Protein AF-A0A8T9VSB9-F1 (afdb_monomer)

Nearest PDB structures (foldseek):
  3jbi-assembly1_V  TM=3.314E-01  e=6.629E+00  Gallus gallus

Radius of gyration: 20.14 Å; Cα contacts (8 Å, |Δi|>4): 274; chains: 1; bounding box: 55×47×56 Å

Structure (mmCIF, N/CA/C/O backbone):
data_AF-A0A8T9VSB9-F1
#
_entry.id   AF-A0A8T9VSB9-F1
#
loop_
_atom_site.group_PDB
_atom_site.id
_atom_site.type_symbol
_atom_site.label_atom_id
_atom_site.label_alt_id
_atom_site.label_comp_id
_atom_site.label_asym_id
_atom_site.label_entity_id
_atom_site.label_seq_id
_atom_site.pdbx_PDB_ins_code
_atom_site.Cartn_x
_atom_site.Cartn_y
_atom_site.Cartn_z
_atom_site.occupancy
_atom_site.B_iso_or_equiv
_atom_site.auth_seq_id
_atom_site.auth_comp_id
_atom_site.auth_asym_id
_atom_site.auth_atom_id
_atom_site.pdbx_PDB_model_num
ATOM 1 N N . MET A 1 1 ? 27.662 -32.546 12.023 1.00 72.06 1 MET A N 1
ATOM 2 C CA . MET A 1 1 ? 26.238 -32.279 12.366 1.00 72.06 1 MET A CA 1
ATOM 3 C C . MET A 1 1 ? 25.934 -30.798 12.230 1.00 72.06 1 MET A C 1
ATOM 5 O O . MET A 1 1 ? 24.979 -30.470 11.546 1.00 72.06 1 MET A O 1
ATOM 9 N N . ILE A 1 2 ? 26.774 -29.931 12.805 1.00 82.69 2 ILE A N 1
ATOM 10 C CA . ILE A 1 2 ? 26.702 -28.474 12.628 1.00 82.69 2 ILE A CA 1
ATOM 11 C C . ILE A 1 2 ? 26.822 -28.085 11.147 1.00 82.69 2 ILE A C 1
ATOM 13 O O . ILE A 1 2 ? 25.979 -27.344 10.667 1.00 82.69 2 ILE A O 1
ATOM 17 N N . ASP A 1 3 ? 27.749 -28.683 10.394 1.00 85.31 3 ASP A N 1
ATOM 18 C CA . ASP A 1 3 ? 27.938 -28.352 8.967 1.00 85.31 3 ASP A CA 1
ATOM 19 C C . ASP A 1 3 ? 26.695 -28.647 8.121 1.00 85.31 3 ASP A C 1
ATOM 21 O O . ASP A 1 3 ? 26.280 -27.825 7.320 1.00 85.31 3 ASP A O 1
ATOM 25 N N . ARG A 1 4 ? 26.007 -29.767 8.387 1.00 82.38 4 ARG A N 1
ATOM 26 C CA . ARG A 1 4 ? 24.733 -30.093 7.720 1.00 82.38 4 ARG A CA 1
ATOM 27 C C . ARG A 1 4 ? 23.604 -29.126 8.084 1.00 82.38 4 ARG A C 1
ATOM 29 O O . ARG A 1 4 ? 22.706 -28.913 7.277 1.00 82.38 4 ARG A O 1
ATOM 36 N N . ILE A 1 5 ? 23.615 -28.580 9.302 1.00 83.62 5 ILE A N 1
ATOM 37 C CA . ILE A 1 5 ? 22.648 -27.559 9.726 1.00 83.62 5 ILE A CA 1
ATOM 38 C C . ILE A 1 5 ? 22.968 -26.232 9.034 1.00 83.62 5 ILE A C 1
ATOM 40 O O . ILE A 1 5 ? 22.054 -25.576 8.548 1.00 83.62 5 ILE A O 1
ATOM 44 N N . LEU A 1 6 ? 24.246 -25.861 8.942 1.00 85.12 6 LEU A N 1
ATOM 45 C CA . LEU A 1 6 ? 24.686 -24.656 8.242 1.00 85.12 6 LEU A CA 1
ATOM 46 C C . LEU A 1 6 ? 24.381 -24.737 6.744 1.00 85.12 6 LEU A C 1
ATOM 48 O O . LEU A 1 6 ? 23.787 -23.808 6.220 1.00 85.12 6 LEU A O 1
ATOM 52 N N . GLU A 1 7 ? 24.660 -25.863 6.085 1.00 86.81 7 GLU A N 1
ATOM 53 C CA . GLU A 1 7 ? 24.282 -26.107 4.684 1.00 86.81 7 GLU A CA 1
ATOM 54 C C . GLU A 1 7 ? 22.764 -26.028 4.471 1.00 86.81 7 GLU A C 1
ATOM 56 O O . GLU A 1 7 ? 22.294 -25.510 3.461 1.00 86.81 7 GLU A O 1
ATOM 61 N N . PHE A 1 8 ? 21.972 -26.531 5.422 1.00 87.81 8 PHE A N 1
ATOM 62 C CA . PHE A 1 8 ? 20.516 -26.432 5.362 1.00 87.81 8 PHE A CA 1
ATOM 63 C C . PHE A 1 8 ? 20.043 -24.979 5.486 1.00 87.81 8 PHE A C 1
ATOM 65 O O . PHE A 1 8 ? 19.195 -24.539 4.708 1.00 87.81 8 PHE A O 1
ATOM 72 N N . ILE A 1 9 ? 20.580 -24.234 6.456 1.00 84.06 9 ILE A N 1
ATOM 73 C CA . ILE A 1 9 ? 20.250 -22.819 6.660 1.00 84.06 9 ILE A CA 1
ATOM 74 C C . ILE A 1 9 ? 20.660 -22.008 5.431 1.00 84.06 9 ILE A C 1
ATOM 76 O O . ILE A 1 9 ? 19.872 -21.198 4.943 1.00 84.06 9 ILE A O 1
ATOM 80 N N . ASP A 1 10 ? 21.851 -22.270 4.905 1.00 85.12 10 ASP A N 1
ATOM 81 C CA . ASP A 1 10 ? 22.381 -21.585 3.739 1.00 85.12 10 ASP A CA 1
ATOM 82 C C . ASP A 1 10 ? 21.492 -21.822 2.516 1.00 85.12 10 ASP A C 1
ATOM 84 O O . ASP A 1 10 ? 20.936 -20.883 1.951 1.00 85.12 10 ASP A O 1
ATOM 88 N N . LYS A 1 11 ? 21.209 -23.090 2.203 1.00 84.69 11 LYS A N 1
ATOM 89 C CA . LYS A 1 11 ? 20.382 -23.481 1.057 1.00 84.69 11 LYS A CA 1
ATOM 90 C C . LYS A 1 11 ? 18.956 -22.932 1.112 1.00 84.69 11 LYS A C 1
ATOM 92 O O . LYS A 1 11 ? 18.417 -22.529 0.083 1.00 84.69 11 LYS A O 1
ATOM 97 N N . TYR A 1 12 ? 18.301 -23.001 2.272 1.00 84.88 12 TYR A N 1
ATOM 98 C CA . TYR A 1 12 ? 16.869 -22.702 2.360 1.00 84.88 12 TYR A CA 1
ATOM 99 C C . TYR A 1 12 ? 16.558 -21.266 2.788 1.00 84.88 12 TYR A C 1
ATOM 101 O O . TYR A 1 12 ? 15.463 -20.799 2.466 1.00 84.88 12 TYR A O 1
ATOM 109 N N . TYR A 1 13 ? 17.476 -20.565 3.460 1.00 83.62 13 TYR A N 1
ATOM 110 C CA . TYR A 1 13 ? 17.227 -19.228 4.009 1.00 83.62 13 TYR A CA 1
ATOM 111 C C . TYR A 1 13 ? 18.228 -18.178 3.537 1.00 83.62 13 TYR A C 1
ATOM 113 O O . TYR A 1 13 ? 17.781 -17.140 3.067 1.00 83.62 13 TYR A O 1
ATOM 121 N N . ILE A 1 14 ? 19.539 -18.421 3.627 1.00 82.19 14 ILE A N 1
ATOM 122 C CA . ILE A 1 14 ? 20.538 -17.393 3.280 1.00 82.19 14 ILE A CA 1
ATOM 123 C C . ILE A 1 14 ? 20.577 -17.191 1.769 1.00 82.19 14 ILE A C 1
ATOM 125 O O . ILE A 1 14 ? 20.290 -16.092 1.310 1.00 82.19 14 ILE A O 1
ATOM 129 N N . TYR A 1 15 ? 20.835 -18.245 0.995 1.00 85.00 15 TYR A N 1
ATOM 130 C CA . TYR A 1 15 ? 20.941 -18.171 -0.461 1.00 85.00 15 TYR A CA 1
ATOM 131 C C . TYR A 1 15 ? 19.711 -17.515 -1.116 1.00 85.00 15 TYR A C 1
ATOM 133 O O . TYR A 1 15 ? 19.893 -16.574 -1.884 1.00 85.00 15 TYR A O 1
ATOM 141 N N . PRO A 1 16 ? 18.455 -17.883 -0.778 1.00 81.88 16 PRO A N 1
ATOM 142 C CA . PRO A 1 16 ? 17.294 -17.219 -1.371 1.00 81.88 16 PRO A CA 1
ATOM 143 C C . PRO A 1 16 ? 17.154 -15.730 -1.029 1.00 81.88 16 PRO A C 1
ATOM 145 O O . PRO A 1 16 ? 16.559 -15.000 -1.816 1.00 81.88 16 PRO A O 1
ATOM 148 N N . ILE A 1 17 ? 17.664 -15.286 0.127 1.00 81.25 17 ILE A N 1
ATOM 149 C CA . ILE A 1 17 ? 17.646 -13.871 0.531 1.00 81.25 17 ILE A CA 1
ATOM 150 C C . ILE A 1 17 ? 18.779 -13.109 -0.156 1.00 81.25 17 ILE A C 1
ATOM 152 O O . ILE A 1 17 ? 18.539 -12.035 -0.691 1.00 81.25 17 ILE A O 1
ATOM 156 N N . VAL A 1 18 ? 19.992 -13.667 -0.148 1.00 81.06 18 VAL A N 1
ATOM 157 C CA . VAL A 1 18 ? 21.188 -13.048 -0.737 1.00 81.06 18 VAL A CA 1
ATOM 158 C C . VAL A 1 18 ? 21.033 -12.876 -2.247 1.00 81.06 18 VAL A C 1
ATOM 160 O O . VAL A 1 18 ? 21.403 -11.838 -2.779 1.00 81.06 18 VAL A O 1
ATOM 163 N N . GLU A 1 19 ? 20.440 -13.861 -2.922 1.00 80.75 19 GLU A N 1
ATOM 164 C CA . GLU A 1 19 ? 20.270 -13.861 -4.380 1.00 80.75 19 GLU A CA 1
ATOM 165 C C . GLU A 1 19 ? 18.898 -13.331 -4.844 1.00 80.75 19 GLU A C 1
ATOM 167 O O . GLU A 1 19 ? 18.590 -13.400 -6.032 1.00 80.75 19 GLU A O 1
ATOM 172 N N . ASP A 1 20 ? 18.030 -12.878 -3.926 1.00 74.00 20 ASP A N 1
ATOM 173 C CA . ASP A 1 20 ? 16.620 -12.513 -4.199 1.00 74.00 20 ASP A CA 1
ATOM 174 C C . ASP A 1 20 ? 15.883 -13.574 -5.061 1.00 74.00 20 ASP A C 1
ATOM 176 O O . ASP A 1 20 ? 15.037 -13.273 -5.907 1.00 74.00 20 ASP A O 1
ATOM 180 N N . ALA A 1 21 ? 16.214 -14.857 -4.847 1.00 74.38 21 ALA A N 1
ATOM 181 C CA . ALA A 1 21 ? 15.778 -15.985 -5.680 1.00 74.38 21 ALA A CA 1
ATOM 182 C C . ALA A 1 21 ? 14.327 -16.436 -5.404 1.00 74.38 21 ALA A C 1
ATOM 184 O O . ALA A 1 21 ? 13.820 -17.365 -6.038 1.00 74.38 21 ALA A O 1
ATOM 185 N N . GLY A 1 22 ? 13.642 -15.789 -4.456 1.00 75.75 22 GLY A N 1
ATOM 186 C CA . GLY A 1 22 ? 12.248 -16.054 -4.107 1.00 75.75 22 GLY A CA 1
ATOM 187 C C . GLY A 1 22 ? 12.042 -17.181 -3.086 1.00 75.75 22 GLY A C 1
ATOM 188 O O . GLY A 1 22 ? 12.899 -17.498 -2.259 1.00 75.75 22 GLY A O 1
ATOM 189 N N . TYR A 1 23 ? 10.84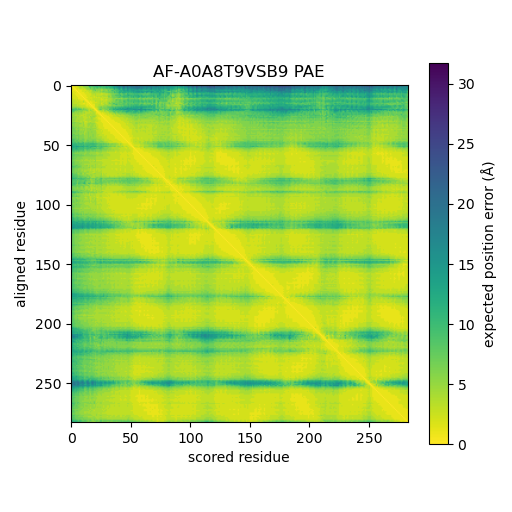1 -17.763 -3.091 1.00 78.25 23 TYR A N 1
ATOM 190 C CA . TYR A 1 23 ? 10.400 -18.711 -2.066 1.00 78.25 23 TYR A CA 1
ATOM 191 C C . TYR A 1 23 ? 10.587 -20.175 -2.490 1.00 78.25 23 TYR A C 1
ATOM 193 O O . TYR A 1 23 ? 10.326 -20.554 -3.628 1.00 78.25 23 TYR A O 1
ATOM 201 N N . ASN A 1 24 ? 10.982 -21.021 -1.538 1.00 88.06 24 ASN A N 1
ATOM 202 C CA . ASN A 1 24 ? 11.012 -22.480 -1.648 1.00 88.06 24 ASN A CA 1
ATOM 203 C C . ASN A 1 24 ? 10.047 -23.104 -0.617 1.00 88.06 24 ASN A C 1
ATOM 205 O O . ASN A 1 24 ? 9.658 -22.429 0.336 1.00 88.06 24 ASN A O 1
ATOM 209 N N . PRO A 1 25 ? 9.652 -24.384 -0.740 1.00 85.19 25 PRO A N 1
ATOM 210 C CA . PRO A 1 25 ? 8.648 -24.962 0.157 1.00 85.19 25 PRO A CA 1
ATOM 211 C C . PRO A 1 25 ? 9.006 -24.872 1.648 1.00 85.19 25 PRO A C 1
ATOM 213 O O . PRO A 1 25 ? 8.132 -24.621 2.475 1.00 85.19 25 PRO A O 1
ATOM 216 N N . VAL A 1 26 ? 10.290 -25.025 1.993 1.00 85.12 26 VAL A N 1
ATOM 217 C CA . VAL A 1 26 ? 10.767 -24.977 3.383 1.00 85.12 26 VAL A CA 1
ATOM 218 C C . VAL A 1 26 ? 10.647 -23.563 3.937 1.00 85.12 26 VAL A C 1
ATOM 220 O O . VAL A 1 26 ? 10.002 -23.360 4.965 1.00 85.12 26 VAL A O 1
ATOM 223 N N . ASN A 1 27 ? 11.221 -22.573 3.250 1.00 85.56 27 ASN A N 1
ATOM 224 C CA . ASN A 1 27 ? 11.161 -21.196 3.722 1.00 85.56 27 ASN A CA 1
ATOM 225 C C . ASN A 1 27 ? 9.725 -20.654 3.701 1.00 85.56 27 ASN A C 1
ATOM 227 O O . ASN A 1 27 ? 9.351 -19.935 4.617 1.00 85.56 27 ASN A O 1
ATOM 231 N N . THR A 1 28 ? 8.887 -21.076 2.751 1.00 84.62 28 THR A N 1
ATOM 232 C CA . THR A 1 28 ? 7.478 -20.670 2.661 1.00 84.62 28 THR A CA 1
ATOM 233 C C . THR A 1 28 ? 6.719 -21.067 3.920 1.00 84.62 28 THR A C 1
ATOM 235 O O . THR A 1 28 ? 6.045 -20.232 4.519 1.00 84.62 28 THR A O 1
ATOM 238 N N . ILE A 1 29 ? 6.860 -22.323 4.358 1.00 87.44 29 ILE A N 1
ATOM 239 C CA . ILE A 1 29 ? 6.202 -22.819 5.573 1.00 87.44 29 ILE A CA 1
ATOM 240 C C . ILE A 1 29 ? 6.727 -22.072 6.801 1.00 87.44 29 ILE A C 1
ATOM 242 O O . ILE A 1 29 ? 5.937 -21.618 7.627 1.00 87.44 29 ILE A O 1
ATOM 246 N N . THR A 1 30 ? 8.044 -21.893 6.910 1.00 87.75 30 THR A N 1
ATOM 247 C CA . THR A 1 30 ? 8.646 -21.180 8.044 1.00 87.75 30 THR A CA 1
ATOM 248 C C . THR A 1 30 ? 8.168 -19.733 8.123 1.00 87.75 30 THR A C 1
ATOM 250 O O . THR A 1 30 ? 7.736 -19.288 9.185 1.00 87.75 30 THR A O 1
ATOM 253 N N . TRP A 1 31 ? 8.179 -19.005 7.007 1.00 87.25 31 TRP A N 1
ATOM 254 C CA . TRP A 1 31 ? 7.703 -17.625 6.951 1.00 87.25 31 TRP A CA 1
ATOM 255 C C . TRP A 1 31 ? 6.205 -17.521 7.224 1.00 87.25 31 TRP A C 1
ATOM 257 O O . TRP A 1 31 ? 5.795 -16.598 7.922 1.00 87.25 31 TRP A O 1
ATOM 267 N N . ALA A 1 32 ? 5.397 -18.478 6.759 1.00 85.75 32 ALA A N 1
ATOM 268 C CA . ALA A 1 32 ? 3.973 -18.533 7.076 1.00 85.75 32 ALA A CA 1
ATOM 269 C C . ALA A 1 32 ? 3.731 -18.714 8.585 1.00 85.75 32 ALA A C 1
ATOM 271 O O . ALA A 1 32 ? 2.929 -17.987 9.168 1.00 85.75 32 ALA A O 1
ATOM 272 N N . ILE A 1 33 ? 4.460 -19.623 9.243 1.00 90.69 33 ILE A N 1
ATOM 273 C CA . ILE A 1 33 ? 4.364 -19.836 10.697 1.00 90.69 33 ILE A CA 1
ATOM 274 C C . ILE A 1 33 ? 4.796 -18.578 11.460 1.00 90.69 33 ILE A C 1
ATOM 276 O O . ILE A 1 33 ? 4.092 -18.139 12.372 1.00 90.69 33 ILE A O 1
ATOM 280 N N . LEU A 1 34 ? 5.928 -17.976 11.081 1.00 90.81 34 LEU A N 1
ATOM 281 C CA . LEU A 1 34 ? 6.424 -16.744 11.699 1.00 90.81 34 LEU A CA 1
ATOM 282 C C . LEU A 1 34 ? 5.440 -15.586 11.527 1.00 90.81 34 LEU A C 1
ATOM 284 O O . LEU A 1 34 ? 5.212 -14.842 12.477 1.00 90.81 34 LEU A O 1
ATOM 288 N N . LEU A 1 35 ? 4.823 -15.461 10.351 1.00 87.62 35 LEU A N 1
ATOM 289 C CA . LEU A 1 35 ? 3.809 -14.449 10.081 1.00 87.62 35 LEU A CA 1
ATOM 290 C C . LEU A 1 35 ? 2.587 -14.638 10.983 1.00 87.62 35 LEU A C 1
ATOM 292 O O . LEU A 1 35 ? 2.161 -13.682 11.623 1.00 87.62 35 LEU A O 1
ATOM 296 N N . VAL A 1 36 ? 2.051 -15.857 11.092 1.00 87.56 36 VAL A N 1
ATOM 297 C CA . VAL A 1 36 ? 0.900 -16.148 11.966 1.00 87.56 36 VAL A CA 1
ATOM 298 C C . VAL A 1 36 ? 1.225 -15.834 13.428 1.00 87.56 36 VAL A C 1
ATOM 300 O O . VAL A 1 36 ? 0.438 -15.169 14.105 1.00 87.56 36 VAL A O 1
ATOM 303 N N . LEU A 1 37 ? 2.397 -16.253 13.915 1.00 92.44 37 LEU A N 1
ATOM 304 C CA . LEU A 1 37 ? 2.843 -15.950 15.275 1.00 92.44 37 LEU A CA 1
ATOM 305 C C . LEU A 1 37 ? 2.977 -14.437 15.497 1.00 92.44 37 LEU A C 1
ATOM 307 O O . LEU A 1 37 ? 2.512 -13.914 16.511 1.00 92.44 37 LEU A O 1
ATOM 311 N N . PHE A 1 38 ? 3.585 -13.731 14.546 1.00 91.62 38 PHE A N 1
ATOM 312 C CA . PHE A 1 38 ? 3.767 -12.286 14.606 1.00 91.62 38 PHE A CA 1
ATOM 313 C C . PHE A 1 38 ? 2.430 -11.540 14.613 1.00 91.62 38 PHE A C 1
ATOM 315 O O . PHE A 1 38 ? 2.245 -10.638 15.429 1.00 91.62 38 PHE A O 1
ATOM 322 N N . LEU A 1 39 ? 1.475 -11.940 13.771 1.00 88.00 39 LEU A N 1
ATOM 323 C CA . LEU A 1 39 ? 0.126 -11.374 13.759 1.00 88.00 39 LEU A CA 1
ATOM 324 C C . LEU A 1 39 ? -0.573 -11.598 15.101 1.00 88.00 39 LEU A C 1
ATOM 326 O O . LEU A 1 39 ? -1.107 -10.653 15.671 1.00 88.00 39 LEU A O 1
ATOM 330 N N . PHE A 1 40 ? -0.505 -12.806 15.662 1.00 90.06 40 PHE A N 1
ATOM 331 C CA . PHE A 1 40 ? -1.097 -13.102 16.967 1.00 90.06 40 PHE A CA 1
ATOM 332 C C . PHE A 1 40 ? -0.494 -12.258 18.101 1.00 90.06 40 PHE A C 1
ATOM 334 O O . PHE A 1 40 ? -1.223 -11.727 18.940 1.00 90.06 40 PHE A O 1
ATOM 341 N N . ILE A 1 41 ? 0.833 -12.097 18.121 1.00 92.25 41 ILE A N 1
ATOM 342 C CA . ILE A 1 41 ? 1.521 -11.226 19.086 1.00 92.25 41 ILE A CA 1
ATOM 343 C C . ILE A 1 41 ? 1.086 -9.770 18.892 1.00 92.25 41 ILE A C 1
ATOM 345 O O . ILE A 1 41 ? 0.763 -9.096 19.869 1.00 92.25 41 ILE A O 1
ATOM 349 N N . SER A 1 42 ? 1.032 -9.306 17.643 1.00 90.38 42 SER A N 1
ATOM 350 C CA . SER A 1 42 ? 0.603 -7.950 17.295 1.00 90.38 42 SER A CA 1
ATOM 351 C C . SER A 1 42 ? -0.814 -7.680 17.797 1.00 90.38 42 SER A C 1
ATOM 353 O O . SER A 1 42 ? -1.023 -6.707 18.512 1.00 90.38 42 SER A O 1
ATOM 355 N N . LEU A 1 43 ? -1.763 -8.583 17.537 1.00 88.81 43 LEU A N 1
ATOM 356 C CA . LEU A 1 43 ? -3.145 -8.467 18.010 1.00 88.81 43 LEU A CA 1
ATOM 357 C C . LEU A 1 43 ? -3.230 -8.378 19.535 1.00 88.81 43 LEU A C 1
ATOM 359 O O . LEU A 1 43 ? -3.910 -7.499 20.057 1.00 88.81 43 LEU A O 1
ATOM 363 N N . LYS A 1 44 ? -2.479 -9.212 20.263 1.00 90.38 44 LYS A N 1
ATOM 364 C CA . LYS A 1 44 ? -2.421 -9.131 21.731 1.00 90.38 44 LYS A CA 1
ATOM 365 C C . LYS A 1 44 ? -1.873 -7.798 22.232 1.00 90.38 44 LYS A C 1
ATOM 367 O O . LYS A 1 44 ? -2.332 -7.302 23.261 1.00 90.38 44 LYS A O 1
ATOM 372 N N . ILE A 1 45 ? -0.886 -7.224 21.542 1.00 91.62 45 ILE A N 1
ATOM 373 C CA . ILE A 1 45 ? -0.355 -5.897 21.874 1.00 91.62 45 ILE A CA 1
ATOM 374 C C . ILE A 1 45 ? -1.434 -4.837 21.645 1.00 91.62 45 ILE A C 1
ATOM 376 O O . ILE A 1 45 ? -1.681 -4.047 22.551 1.00 91.62 45 ILE A O 1
ATOM 380 N N . LEU A 1 46 ? -2.103 -4.848 20.488 1.00 90.44 46 LEU A N 1
ATOM 381 C CA . LEU A 1 46 ? -3.164 -3.889 20.157 1.00 90.44 46 LEU A CA 1
ATOM 382 C C . LEU A 1 46 ? -4.317 -3.949 21.172 1.00 90.44 46 LEU A C 1
ATOM 384 O O . LEU A 1 46 ? -4.702 -2.914 21.712 1.00 90.44 46 LEU A O 1
ATOM 388 N N . GLN A 1 47 ? -4.771 -5.155 21.526 1.00 88.56 47 GLN A N 1
ATOM 389 C CA . GLN A 1 47 ? -5.796 -5.377 22.554 1.00 88.56 47 GLN A CA 1
ATOM 390 C C . GLN A 1 47 ? -5.358 -4.857 23.930 1.00 88.56 47 GLN A C 1
ATOM 392 O O . GLN A 1 47 ? -6.117 -4.185 24.619 1.00 88.56 47 GLN A O 1
ATOM 397 N N . LYS A 1 48 ? -4.105 -5.103 24.337 1.00 89.81 48 LYS A N 1
ATOM 398 C CA . LYS A 1 48 ? -3.568 -4.597 25.614 1.00 89.81 48 LYS A CA 1
ATOM 399 C C . LYS A 1 48 ? -3.445 -3.067 25.648 1.00 89.81 48 LYS A C 1
ATOM 401 O O . LYS A 1 48 ? -3.412 -2.470 26.728 1.00 89.81 48 LYS A O 1
ATOM 406 N N . LEU A 1 49 ? -3.312 -2.438 24.485 1.00 87.75 49 LEU A N 1
ATOM 407 C CA . LEU A 1 49 ? -3.260 -0.987 24.339 1.00 87.75 49 LEU A CA 1
ATOM 408 C C . LEU A 1 49 ? -4.645 -0.347 24.203 1.00 87.75 49 LEU A C 1
ATOM 410 O O . LEU A 1 49 ? -4.703 0.880 24.211 1.00 87.75 49 LEU A O 1
ATOM 414 N N . ASP A 1 50 ? -5.717 -1.146 24.155 1.00 85.81 50 ASP A N 1
ATOM 415 C CA . ASP A 1 50 ? -7.100 -0.671 24.031 1.00 85.81 50 ASP A CA 1
ATOM 416 C C . ASP A 1 50 ? -7.293 0.192 22.761 1.00 85.81 50 ASP A C 1
ATOM 418 O O . ASP A 1 50 ? -7.909 1.261 22.773 1.00 85.81 50 ASP A O 1
ATOM 422 N N . ILE A 1 51 ? -6.654 -0.249 21.666 1.00 87.50 51 ILE A N 1
ATOM 423 C CA . ILE A 1 51 ? -6.705 0.393 20.347 1.00 87.50 51 ILE A CA 1
ATOM 424 C C . ILE A 1 51 ? -7.958 -0.082 19.622 1.00 87.50 51 ILE A C 1
ATOM 426 O O . ILE A 1 51 ? -8.088 -1.270 19.334 1.00 87.50 51 ILE A O 1
ATOM 430 N N . ASN A 1 52 ? -8.826 0.859 19.256 1.00 86.69 52 ASN A N 1
ATOM 431 C CA . ASN A 1 52 ? -10.027 0.563 18.483 1.00 86.69 52 ASN A CA 1
ATOM 432 C C . ASN A 1 52 ? -9.641 0.224 17.038 1.00 86.69 52 ASN A C 1
ATOM 434 O O . ASN A 1 52 ? -9.140 1.081 16.305 1.00 86.69 52 ASN A O 1
ATOM 438 N N . LEU A 1 53 ? -9.884 -1.018 16.620 1.00 90.12 53 LEU A N 1
ATOM 439 C CA . LEU A 1 53 ? -9.615 -1.484 15.258 1.00 90.12 53 LEU A CA 1
ATOM 440 C C . LEU A 1 53 ? -10.788 -1.113 14.349 1.00 90.12 53 LEU A C 1
ATOM 442 O O . LEU A 1 53 ? -11.568 -1.956 13.926 1.00 90.12 53 LEU A O 1
ATOM 446 N N . ASP A 1 54 ? -10.936 0.178 14.077 1.00 91.12 54 ASP A N 1
ATOM 447 C CA . ASP A 1 54 ? -12.009 0.714 13.248 1.00 91.12 54 ASP A CA 1
ATOM 448 C C . ASP A 1 54 ? -11.521 1.095 11.838 1.00 91.12 54 ASP A C 1
ATOM 450 O O . ASP A 1 54 ? -10.380 0.868 11.428 1.00 91.12 54 ASP A O 1
ATOM 454 N N . ARG A 1 55 ? -12.401 1.712 11.048 1.00 92.06 55 ARG A N 1
ATOM 455 C CA . ARG A 1 55 ? -12.026 2.237 9.726 1.00 92.06 55 ARG A CA 1
ATOM 456 C C . ARG A 1 55 ? -10.957 3.333 9.831 1.00 92.06 55 ARG A C 1
ATOM 458 O O . ARG A 1 55 ? -10.105 3.437 8.951 1.00 92.06 55 ARG A O 1
ATOM 465 N N . GLY A 1 56 ? -10.992 4.138 10.897 1.00 93.94 56 GLY A N 1
ATOM 466 C CA . GLY A 1 56 ? -9.993 5.167 11.181 1.00 93.94 56 GLY A CA 1
ATOM 467 C C . GLY A 1 56 ? -8.598 4.578 11.380 1.00 93.94 56 GLY A C 1
ATOM 468 O O . GLY A 1 56 ? -7.628 5.123 10.850 1.00 93.94 56 GLY A O 1
ATOM 469 N N . PHE A 1 57 ? -8.507 3.432 12.054 1.00 95.00 57 PHE A N 1
ATOM 470 C CA . PHE A 1 57 ? -7.277 2.670 12.216 1.00 95.00 57 PHE A CA 1
ATOM 471 C C . PHE A 1 57 ? -6.722 2.250 10.853 1.00 95.00 57 PHE A C 1
ATOM 473 O O . PHE A 1 57 ? -5.558 2.527 10.569 1.00 95.00 57 PHE A O 1
ATOM 480 N N . VAL A 1 58 ? -7.551 1.701 9.956 1.00 96.50 58 VAL A N 1
ATOM 481 C CA . VAL A 1 58 ? -7.110 1.335 8.594 1.00 96.50 58 VAL A CA 1
ATOM 482 C C . VAL A 1 58 ? -6.533 2.539 7.846 1.00 96.50 58 VAL A C 1
ATOM 484 O O . VAL A 1 58 ? -5.427 2.456 7.310 1.00 96.50 58 VAL A O 1
ATOM 487 N N . TYR A 1 59 ? -7.234 3.679 7.847 1.00 96.75 59 TYR A N 1
ATOM 488 C CA . TYR A 1 59 ? -6.738 4.896 7.196 1.00 96.75 59 TYR A CA 1
ATOM 489 C C . TYR A 1 59 ? -5.432 5.399 7.813 1.00 96.75 59 TYR A C 1
ATOM 491 O O . TYR A 1 59 ? -4.547 5.850 7.085 1.00 96.75 59 TYR A O 1
ATOM 499 N N . SER A 1 60 ? -5.280 5.283 9.136 1.00 97.06 60 SER A N 1
ATOM 500 C CA . SER A 1 60 ? -4.077 5.736 9.838 1.00 97.06 60 SER A CA 1
ATOM 501 C C . SER A 1 60 ? -2.808 4.999 9.411 1.00 97.06 60 SER A C 1
ATOM 503 O O . SER A 1 60 ? -1.717 5.564 9.482 1.00 97.06 60 SER A O 1
ATOM 505 N N . LEU A 1 61 ? -2.951 3.765 8.917 1.00 97.50 61 LEU A N 1
ATOM 506 C CA . LEU A 1 61 ? -1.833 2.911 8.531 1.00 97.50 61 LEU A CA 1
ATOM 507 C C . LEU A 1 61 ? -1.424 3.035 7.058 1.00 97.50 61 LEU A C 1
ATOM 509 O O . LEU A 1 61 ? -0.351 2.559 6.687 1.00 97.50 61 LEU A O 1
ATOM 513 N N . VAL A 1 62 ? -2.213 3.714 6.219 1.00 97.81 62 VAL A N 1
ATOM 514 C CA . VAL A 1 62 ? -1.915 3.898 4.785 1.00 97.81 62 VAL A CA 1
ATOM 515 C C . VAL A 1 62 ? -0.503 4.453 4.526 1.00 97.81 62 VAL A C 1
ATOM 517 O O . VAL A 1 62 ? 0.197 3.884 3.684 1.00 97.81 62 VAL A O 1
ATOM 520 N N . PRO A 1 63 ? -0.009 5.484 5.246 1.00 98.31 63 PRO A N 1
ATOM 521 C CA . PRO A 1 63 ? 1.348 5.987 5.028 1.00 98.31 63 PRO A CA 1
ATOM 522 C C . PRO A 1 63 ? 2.442 4.946 5.308 1.00 98.31 63 PRO A C 1
ATOM 524 O O . PRO A 1 63 ? 3.483 4.958 4.657 1.00 98.31 63 PRO A O 1
ATOM 527 N N . PHE A 1 64 ? 2.214 4.001 6.225 1.00 98.25 64 PHE A N 1
ATOM 528 C CA . PHE A 1 64 ? 3.185 2.946 6.535 1.00 98.25 64 PHE A CA 1
ATOM 529 C C . PHE A 1 64 ? 3.313 1.922 5.405 1.00 98.25 64 PHE A C 1
ATOM 531 O O . PHE A 1 64 ? 4.394 1.371 5.193 1.00 98.25 64 PHE A O 1
ATOM 538 N N . VAL A 1 65 ? 2.255 1.731 4.610 1.00 98.06 65 VAL A N 1
ATOM 539 C CA . VAL A 1 65 ? 2.319 0.927 3.380 1.00 98.06 65 VAL A CA 1
ATOM 540 C C . VAL A 1 65 ? 3.262 1.572 2.362 1.00 98.06 65 VAL A C 1
ATOM 542 O O . VAL A 1 65 ? 4.070 0.877 1.740 1.00 98.06 65 VAL A O 1
ATOM 545 N N . PHE A 1 66 ? 3.221 2.904 2.238 1.00 97.94 66 PHE A N 1
ATOM 546 C CA . PHE A 1 66 ? 4.181 3.650 1.423 1.00 97.94 66 PHE A CA 1
ATOM 547 C C . PHE A 1 66 ? 5.606 3.510 1.954 1.00 97.94 66 PHE A C 1
ATOM 549 O O . PHE A 1 66 ? 6.508 3.252 1.164 1.00 97.94 66 PHE A O 1
ATOM 556 N N . ILE A 1 67 ? 5.807 3.598 3.273 1.00 98.06 67 ILE A N 1
ATOM 557 C CA . ILE A 1 67 ? 7.131 3.415 3.888 1.00 98.06 67 ILE A CA 1
ATOM 558 C C . ILE A 1 67 ? 7.717 2.050 3.522 1.00 98.06 67 ILE A C 1
ATOM 560 O O . ILE A 1 67 ? 8.847 1.979 3.049 1.00 98.06 67 ILE A O 1
ATOM 564 N N . GLY A 1 68 ? 6.949 0.970 3.679 1.00 96.88 68 GLY A N 1
ATOM 565 C CA . GLY A 1 68 ? 7.438 -0.366 3.337 1.00 96.88 68 GLY A CA 1
ATOM 566 C C . GLY A 1 68 ? 7.743 -0.549 1.857 1.00 96.88 68 GLY A C 1
ATOM 567 O O . GLY A 1 68 ? 8.764 -1.135 1.503 1.00 96.88 68 GLY A O 1
ATOM 568 N N . SER A 1 69 ? 6.895 0.007 0.995 1.00 97.00 69 SER A N 1
ATOM 569 C CA . SER A 1 69 ? 7.092 -0.050 -0.455 1.00 97.00 69 SER A CA 1
ATOM 570 C C . SER A 1 69 ? 8.318 0.753 -0.889 1.00 97.00 69 SER A C 1
ATOM 572 O O . SER A 1 69 ? 9.131 0.260 -1.662 1.00 97.00 69 SER A O 1
ATOM 574 N N . GLY A 1 70 ? 8.491 1.965 -0.358 1.00 97.12 70 GLY A N 1
ATOM 575 C CA . GLY A 1 70 ? 9.622 2.832 -0.672 1.00 97.12 70 GLY A CA 1
ATOM 576 C C . GLY A 1 70 ? 10.946 2.304 -0.121 1.00 97.12 70 GLY A C 1
ATOM 577 O O . GLY A 1 70 ? 11.944 2.345 -0.827 1.00 97.12 70 GLY A O 1
ATOM 578 N N . LEU A 1 71 ? 10.968 1.728 1.086 1.00 97.06 71 LEU A N 1
ATOM 579 C CA . LEU A 1 71 ? 12.167 1.074 1.625 1.00 97.06 71 LEU A CA 1
ATOM 580 C C . LEU A 1 71 ? 12.582 -0.140 0.784 1.00 97.06 71 LEU A C 1
ATOM 582 O O . LEU A 1 71 ? 13.771 -0.357 0.575 1.00 97.06 71 LEU A O 1
ATOM 586 N N . ARG A 1 72 ? 11.620 -0.895 0.235 1.00 95.81 72 ARG A N 1
ATOM 587 C CA . ARG A 1 72 ? 11.939 -1.967 -0.719 1.00 95.81 72 ARG A CA 1
ATOM 588 C C . ARG A 1 72 ? 12.549 -1.425 -2.016 1.00 95.81 72 ARG A C 1
ATOM 590 O O . ARG A 1 72 ? 13.388 -2.101 -2.598 1.00 95.81 72 ARG A O 1
ATOM 597 N N . VAL A 1 73 ? 12.157 -0.223 -2.441 1.00 95.62 73 VAL A N 1
ATOM 598 C CA . VAL A 1 73 ? 12.718 0.456 -3.622 1.00 95.62 73 VAL A CA 1
ATOM 599 C C . VAL A 1 73 ? 14.121 1.001 -3.350 1.00 95.62 73 VAL A C 1
ATOM 601 O O . VAL A 1 73 ? 14.955 0.971 -4.245 1.00 95.62 73 VAL A O 1
ATOM 604 N N . VAL A 1 74 ? 14.410 1.452 -2.125 1.00 95.50 74 VAL A N 1
ATOM 605 C CA . VAL A 1 74 ? 15.780 1.813 -1.710 1.00 95.50 74 VAL A CA 1
ATOM 606 C C . VAL A 1 74 ? 16.729 0.626 -1.890 1.00 95.50 74 VAL A C 1
ATOM 608 O O . VAL A 1 74 ? 17.844 0.801 -2.376 1.00 95.50 74 VAL A O 1
ATOM 611 N N . GLU A 1 75 ? 16.261 -0.575 -1.550 1.00 94.38 75 GLU A N 1
ATOM 612 C CA . GLU A 1 75 ? 16.992 -1.815 -1.814 1.00 94.38 75 GLU A CA 1
ATOM 613 C C . GLU A 1 75 ? 17.078 -2.142 -3.307 1.00 94.38 75 GLU A C 1
ATOM 615 O O . GLU A 1 75 ? 18.161 -2.432 -3.801 1.00 94.38 75 GLU A O 1
ATOM 620 N N . ASP A 1 76 ? 15.967 -2.035 -4.049 1.00 92.31 76 ASP A N 1
ATOM 621 C CA . ASP A 1 76 ? 15.970 -2.253 -5.507 1.00 92.31 76 ASP A CA 1
ATOM 622 C C . ASP A 1 76 ? 16.952 -1.299 -6.228 1.00 92.31 76 ASP A C 1
ATOM 624 O O . ASP A 1 76 ? 17.521 -1.660 -7.253 1.00 92.31 76 ASP A O 1
ATOM 628 N N . ALA A 1 77 ? 17.195 -0.103 -5.680 1.00 92.56 77 ALA A N 1
ATOM 629 C CA . ALA A 1 77 ? 18.148 0.871 -6.208 1.00 92.56 77 ALA A CA 1
ATOM 630 C C . ALA A 1 77 ? 19.623 0.578 -5.867 1.00 92.56 77 ALA A C 1
ATOM 632 O O . ALA A 1 77 ? 20.501 1.312 -6.320 1.00 92.56 77 ALA A O 1
ATOM 633 N N . GLY A 1 78 ? 19.915 -0.458 -5.071 1.00 91.81 78 GLY A N 1
ATOM 634 C CA . GLY A 1 78 ? 21.282 -0.861 -4.725 1.00 91.81 78 GLY A CA 1
ATOM 635 C C . GLY A 1 78 ? 22.036 0.141 -3.846 1.00 91.81 78 GLY A C 1
ATOM 636 O O . GLY A 1 78 ? 23.263 0.141 -3.828 1.00 91.81 78 GLY A O 1
ATOM 637 N N . VAL A 1 79 ? 21.319 1.019 -3.135 1.00 90.94 79 VAL A N 1
ATOM 638 C CA . VAL A 1 79 ? 21.925 2.079 -2.305 1.00 90.94 79 VAL A CA 1
ATOM 639 C C . VAL A 1 79 ? 22.398 1.546 -0.947 1.00 90.94 79 VAL A C 1
ATOM 641 O O . VAL A 1 79 ? 23.258 2.146 -0.302 1.00 90.94 79 VAL A O 1
ATOM 644 N N . VAL A 1 80 ? 21.836 0.426 -0.491 1.00 91.19 80 VAL A N 1
ATOM 645 C CA . VAL A 1 80 ? 22.174 -0.200 0.790 1.00 91.19 80 VAL A CA 1
ATOM 646 C C . VAL A 1 80 ? 23.003 -1.449 0.525 1.00 91.19 80 VAL A C 1
ATOM 648 O O . VAL A 1 80 ? 22.569 -2.354 -0.175 1.00 91.19 80 VAL A O 1
ATOM 651 N N . GLU A 1 81 ? 24.200 -1.511 1.104 1.00 89.69 81 GLU A N 1
ATOM 652 C CA . GLU A 1 81 ? 25.070 -2.680 0.974 1.00 89.69 81 GLU A CA 1
ATOM 653 C C . GLU A 1 81 ? 24.745 -3.762 2.027 1.00 89.69 81 GLU A C 1
ATOM 655 O O . GLU A 1 81 ? 24.267 -3.459 3.136 1.00 89.69 81 GLU A O 1
ATOM 660 N N . PRO A 1 82 ? 25.043 -5.043 1.734 1.00 88.75 82 PRO A N 1
ATOM 661 C CA . PRO A 1 82 ? 25.031 -6.097 2.737 1.00 88.75 82 PRO A CA 1
ATOM 662 C C . PRO A 1 82 ? 25.905 -5.755 3.956 1.00 88.75 82 PRO A C 1
ATOM 664 O O . PRO A 1 82 ? 26.994 -5.202 3.805 1.00 88.75 82 PRO A O 1
ATOM 667 N N . PRO A 1 83 ? 25.478 -6.113 5.182 1.00 88.19 83 PRO A N 1
ATOM 668 C CA . PRO A 1 83 ? 24.345 -6.987 5.502 1.00 88.19 83 PRO A CA 1
ATOM 669 C C . PRO A 1 83 ? 23.006 -6.258 5.714 1.00 88.19 83 PRO A C 1
ATOM 671 O O . PRO A 1 83 ? 22.004 -6.912 6.001 1.00 88.19 83 PRO A O 1
ATOM 674 N N . PHE A 1 84 ? 22.968 -4.925 5.633 1.00 89.31 84 PHE A N 1
ATOM 675 C CA . PHE A 1 84 ? 21.768 -4.146 5.966 1.00 89.31 84 PHE A CA 1
ATOM 676 C C . PHE A 1 84 ? 20.662 -4.285 4.915 1.00 89.31 84 PHE A C 1
ATOM 678 O O . PHE A 1 84 ? 19.481 -4.272 5.271 1.00 89.31 84 PHE A O 1
ATOM 685 N N . SER A 1 85 ? 21.045 -4.494 3.655 1.00 89.94 85 SER A N 1
ATOM 686 C CA . SER A 1 85 ? 20.148 -4.742 2.522 1.00 89.94 85 SER A CA 1
ATOM 687 C C . SER A 1 85 ? 19.172 -5.894 2.764 1.00 89.94 85 SER A C 1
ATOM 689 O O . SER A 1 85 ? 17.982 -5.798 2.470 1.00 89.94 85 SER A O 1
ATOM 691 N N . TYR A 1 86 ? 19.625 -6.962 3.428 1.00 88.69 86 TYR A N 1
ATOM 692 C CA . TYR A 1 86 ? 18.808 -8.148 3.692 1.00 88.69 86 TYR A CA 1
ATOM 693 C C . TYR A 1 86 ? 17.544 -7.846 4.507 1.00 88.69 86 TYR A C 1
ATOM 695 O O . TYR A 1 86 ? 16.522 -8.505 4.319 1.00 88.69 86 TYR A O 1
ATOM 703 N N . ALA A 1 87 ? 17.566 -6.831 5.379 1.00 91.88 87 ALA A N 1
ATOM 704 C CA . ALA A 1 87 ? 16.382 -6.412 6.132 1.00 91.88 87 ALA A CA 1
ATOM 705 C C . ALA A 1 87 ? 15.309 -5.759 5.243 1.00 91.88 87 ALA A C 1
ATOM 707 O O . ALA A 1 87 ? 14.137 -5.714 5.622 1.00 91.88 87 ALA A O 1
ATOM 708 N N . LEU A 1 88 ? 15.705 -5.258 4.072 1.00 93.38 88 LEU A N 1
ATOM 709 C CA . LEU A 1 88 ? 14.842 -4.600 3.100 1.00 93.38 88 LEU A CA 1
ATOM 710 C C . LEU A 1 88 ? 14.295 -5.563 2.039 1.00 93.38 88 LEU A C 1
ATOM 712 O O . LEU A 1 88 ? 13.397 -5.188 1.290 1.00 93.38 88 LEU A O 1
ATOM 716 N N . ILE A 1 89 ? 14.761 -6.814 2.010 1.00 89.81 89 ILE A N 1
ATOM 717 C CA . ILE A 1 89 ? 14.282 -7.859 1.100 1.00 89.81 89 ILE A CA 1
ATOM 718 C C . ILE A 1 89 ? 13.052 -8.564 1.697 1.00 89.81 89 ILE A C 1
ATOM 720 O O . ILE A 1 89 ? 12.854 -8.654 2.912 1.00 89.81 89 ILE A O 1
ATOM 724 N N . THR A 1 90 ? 12.164 -9.060 0.838 1.00 87.44 90 THR A N 1
ATOM 725 C CA . THR A 1 90 ? 10.985 -9.826 1.262 1.00 87.44 90 THR A CA 1
ATOM 726 C C . THR A 1 90 ? 11.367 -11.221 1.769 1.00 87.44 90 THR A C 1
ATOM 728 O O . THR A 1 90 ? 12.193 -11.879 1.145 1.00 87.44 90 THR A O 1
ATOM 731 N N . PRO A 1 91 ? 10.738 -11.733 2.846 1.00 85.94 91 PRO A N 1
ATOM 732 C CA . PRO A 1 91 ? 9.629 -11.132 3.594 1.00 85.94 91 PRO A CA 1
ATOM 733 C C . PRO A 1 91 ? 10.058 -10.226 4.763 1.00 85.94 91 PRO A C 1
ATOM 735 O O . PRO A 1 91 ? 9.185 -9.646 5.407 1.00 85.94 91 PRO A O 1
ATOM 738 N N . LEU A 1 92 ? 11.359 -10.097 5.056 1.00 90.94 92 LEU A N 1
ATOM 739 C CA . LEU A 1 92 ? 11.881 -9.374 6.228 1.00 90.94 92 LEU A CA 1
ATOM 740 C C . LEU A 1 92 ? 11.411 -7.917 6.293 1.00 90.94 92 LEU A C 1
ATOM 742 O O . LEU A 1 92 ? 11.007 -7.460 7.365 1.00 90.94 92 LEU A O 1
ATO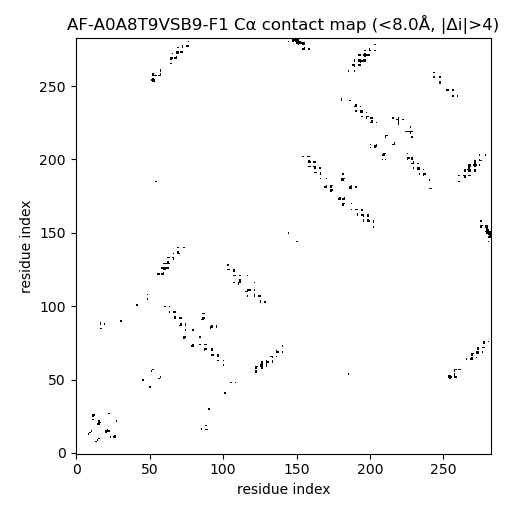M 746 N N . ILE A 1 93 ? 11.344 -7.229 5.151 1.00 92.62 93 ILE A N 1
ATOM 747 C CA . ILE A 1 93 ? 10.842 -5.850 5.078 1.00 92.62 93 ILE A CA 1
ATOM 748 C C . ILE A 1 93 ? 9.421 -5.700 5.638 1.00 92.62 93 ILE A C 1
ATOM 750 O O . ILE A 1 93 ? 9.117 -4.702 6.290 1.00 92.62 93 ILE A O 1
ATOM 754 N N . TYR A 1 94 ? 8.549 -6.696 5.452 1.00 90.38 94 TYR A N 1
ATOM 755 C CA . TYR A 1 94 ? 7.180 -6.635 5.969 1.00 90.38 94 TYR A CA 1
ATOM 756 C C . TYR A 1 94 ? 7.156 -6.694 7.497 1.00 90.38 94 TYR A C 1
ATOM 758 O O . TYR A 1 94 ? 6.411 -5.943 8.126 1.00 90.38 94 TYR A O 1
ATOM 766 N N . PHE A 1 95 ? 8.013 -7.521 8.103 1.00 93.38 95 PHE A N 1
ATOM 767 C CA . PHE A 1 95 ? 8.180 -7.549 9.557 1.00 93.38 95 PHE A CA 1
ATOM 768 C C . PHE A 1 95 ? 8.795 -6.248 10.072 1.00 93.38 95 PHE A C 1
ATOM 770 O O . PHE A 1 95 ? 8.321 -5.716 11.072 1.00 93.38 95 PHE A O 1
ATOM 777 N N . LEU A 1 96 ? 9.800 -5.699 9.381 1.00 95.00 96 LEU A N 1
ATOM 778 C CA . LEU A 1 96 ? 10.427 -4.430 9.754 1.00 95.00 96 LEU A CA 1
ATOM 779 C C . LEU A 1 96 ? 9.401 -3.291 9.792 1.00 95.00 96 LEU A C 1
ATOM 781 O O . LEU A 1 96 ? 9.294 -2.577 10.787 1.00 95.00 96 LEU A O 1
ATOM 785 N N . VAL A 1 97 ? 8.607 -3.145 8.735 1.00 95.88 97 VAL A N 1
ATOM 786 C CA . VAL A 1 97 ? 7.601 -2.079 8.625 1.00 95.88 97 VAL A CA 1
ATOM 787 C C . VAL A 1 97 ? 6.482 -2.280 9.639 1.00 95.88 97 VAL A C 1
ATOM 789 O O . VAL A 1 97 ? 6.033 -1.313 10.258 1.00 95.88 97 VAL A O 1
ATOM 792 N N . ALA A 1 98 ? 6.063 -3.524 9.877 1.00 94.56 98 ALA A N 1
ATOM 793 C CA . ALA A 1 98 ? 5.089 -3.822 10.916 1.00 94.56 98 ALA A CA 1
ATOM 794 C C . ALA A 1 98 ? 5.630 -3.509 12.322 1.00 94.56 98 ALA A C 1
ATOM 796 O O . ALA A 1 98 ? 4.900 -2.953 13.137 1.00 94.56 98 ALA A O 1
ATOM 797 N N . LEU A 1 99 ? 6.910 -3.775 12.600 1.00 96.19 99 LEU A N 1
ATOM 798 C CA . LEU A 1 99 ? 7.564 -3.393 13.856 1.00 96.19 99 LEU A CA 1
ATOM 799 C C . LEU A 1 99 ? 7.657 -1.873 14.019 1.00 96.19 99 LEU A C 1
ATOM 801 O O . LEU A 1 99 ? 7.357 -1.370 15.099 1.00 96.19 99 LEU A O 1
ATOM 805 N N . ILE A 1 100 ? 8.008 -1.134 12.961 1.00 97.00 100 ILE A N 1
ATOM 806 C CA . ILE A 1 100 ? 7.991 0.340 12.962 1.00 97.00 100 ILE A CA 1
ATOM 807 C C . ILE A 1 100 ? 6.576 0.847 13.262 1.00 97.00 100 ILE A C 1
ATOM 809 O O . ILE A 1 100 ? 6.389 1.720 14.108 1.00 97.00 100 ILE A O 1
ATOM 813 N N . THR A 1 101 ? 5.570 0.262 12.614 1.00 96.69 101 THR A N 1
ATOM 814 C CA . THR A 1 101 ? 4.161 0.624 12.807 1.00 96.69 101 THR A CA 1
ATOM 815 C C . THR A 1 101 ? 3.710 0.356 14.244 1.00 96.69 101 THR A C 1
ATOM 817 O O . THR A 1 101 ? 3.146 1.236 14.892 1.00 96.69 101 THR A O 1
ATOM 820 N N . LEU A 1 102 ? 4.011 -0.829 14.785 1.00 96.19 102 LEU A N 1
ATOM 821 C CA . LEU A 1 102 ? 3.720 -1.190 16.175 1.00 96.19 102 LEU A CA 1
ATOM 822 C C . LEU A 1 102 ? 4.439 -0.275 17.162 1.00 96.19 102 LEU A C 1
ATOM 824 O O . LEU A 1 102 ? 3.839 0.137 18.151 1.00 96.19 102 LEU A O 1
ATOM 828 N N . PHE A 1 103 ? 5.697 0.072 16.897 1.00 97.00 103 PHE A N 1
ATOM 829 C CA . PHE A 1 103 ? 6.448 1.007 17.725 1.00 97.00 103 PHE A CA 1
ATOM 830 C C . PHE A 1 103 ? 5.763 2.376 17.779 1.00 97.00 103 PHE A C 1
ATOM 832 O O . PHE A 1 103 ? 5.574 2.916 18.869 1.00 97.00 103 PHE A O 1
ATOM 839 N N . VAL A 1 104 ? 5.317 2.910 16.635 1.00 97.06 104 VAL A N 1
ATOM 840 C CA . VAL A 1 104 ? 4.563 4.173 16.593 1.00 97.06 104 VAL A CA 1
ATOM 841 C C . VAL A 1 104 ? 3.237 4.049 17.344 1.00 97.06 104 VAL A C 1
ATOM 843 O O . VAL A 1 104 ? 2.924 4.915 18.160 1.00 97.06 104 VAL A O 1
ATOM 846 N N . LEU A 1 105 ? 2.482 2.966 17.144 1.00 96.00 105 LEU A N 1
ATOM 847 C CA . LEU A 1 105 ? 1.222 2.722 17.858 1.00 96.00 105 LEU A CA 1
ATOM 848 C C . LEU A 1 105 ? 1.425 2.660 19.378 1.00 96.00 105 LEU A C 1
ATOM 850 O O . LEU A 1 105 ? 0.663 3.271 20.130 1.00 96.00 105 LEU A O 1
ATOM 854 N N . VAL A 1 106 ? 2.473 1.976 19.840 1.00 95.31 106 VAL A N 1
ATOM 855 C CA . VAL A 1 106 ? 2.853 1.906 21.258 1.00 95.31 106 VAL A CA 1
ATOM 856 C C . VAL A 1 106 ? 3.238 3.289 21.778 1.00 95.31 106 VAL A C 1
ATOM 858 O O . VAL A 1 106 ? 2.734 3.699 22.821 1.00 95.31 106 VAL A O 1
ATOM 861 N N . ALA A 1 107 ? 4.084 4.029 21.058 1.00 95.62 107 ALA A N 1
ATOM 862 C CA . ALA A 1 107 ? 4.533 5.359 21.463 1.00 95.62 107 ALA A CA 1
ATOM 863 C C . ALA A 1 107 ? 3.362 6.347 21.587 1.00 95.62 107 ALA A C 1
ATOM 865 O O . ALA A 1 107 ? 3.249 7.039 22.599 1.00 95.62 107 ALA A O 1
ATOM 866 N N . VAL A 1 108 ? 2.448 6.358 20.611 1.00 95.19 108 VAL A N 1
ATOM 867 C CA . VAL A 1 108 ? 1.225 7.174 20.659 1.00 95.19 108 VAL A CA 1
ATOM 868 C C . VAL A 1 108 ? 0.333 6.741 21.823 1.00 95.19 108 VAL A C 1
ATOM 870 O O . VAL A 1 108 ? -0.152 7.587 22.569 1.00 95.19 108 VAL A O 1
ATOM 873 N N . SER A 1 109 ? 0.168 5.436 22.051 1.00 93.31 109 SER A N 1
ATOM 874 C CA . SER A 1 109 ? -0.636 4.924 23.171 1.00 93.31 109 SER A CA 1
ATOM 875 C C . SER A 1 109 ? -0.051 5.302 24.539 1.00 93.31 109 SER A C 1
ATOM 877 O O . SER A 1 109 ? -0.794 5.607 25.470 1.00 93.31 109 SER A O 1
ATOM 879 N N . ILE A 1 110 ? 1.278 5.324 24.676 1.00 92.88 110 ILE A N 1
ATOM 880 C CA . ILE A 1 110 ? 1.964 5.802 25.887 1.00 92.88 110 ILE A CA 1
ATOM 881 C C . ILE A 1 110 ? 1.776 7.315 26.052 1.00 92.88 110 ILE A C 1
ATOM 883 O O . ILE A 1 110 ? 1.498 7.773 27.159 1.00 92.88 110 ILE A O 1
ATOM 887 N N . ALA A 1 111 ? 1.880 8.092 24.972 1.00 93.69 111 ALA A N 1
ATOM 888 C CA . ALA A 1 111 ? 1.650 9.535 25.007 1.00 93.69 111 ALA A CA 1
ATOM 889 C C . ALA A 1 111 ? 0.218 9.882 25.458 1.00 93.69 111 ALA A C 1
ATOM 891 O O . ALA A 1 111 ? 0.049 10.790 26.270 1.00 93.69 111 ALA A O 1
ATOM 892 N N . ILE A 1 112 ? -0.784 9.110 25.018 1.00 93.25 112 ILE A N 1
ATOM 893 C CA . ILE A 1 112 ? -2.176 9.234 25.481 1.00 93.25 112 ILE A CA 1
ATOM 894 C C . ILE A 1 112 ? -2.282 8.922 26.977 1.00 93.25 112 ILE A C 1
ATOM 896 O O . ILE A 1 112 ? -2.839 9.711 27.736 1.00 93.25 112 ILE A O 1
ATOM 900 N N . LYS A 1 113 ? -1.695 7.807 27.439 1.00 91.06 113 LYS A N 1
ATOM 901 C CA . LYS A 1 113 ? -1.716 7.427 28.867 1.00 91.06 113 LYS A CA 1
ATOM 902 C C . LYS A 1 113 ? -1.069 8.471 29.779 1.00 91.06 113 LYS A C 1
ATOM 904 O O . LYS A 1 113 ? -1.499 8.626 30.916 1.00 91.06 113 LYS A O 1
ATOM 909 N N . ASN A 1 114 ? -0.063 9.182 29.280 1.00 93.12 114 ASN A N 1
ATOM 910 C CA . ASN A 1 114 ? 0.625 10.248 30.008 1.00 93.12 114 ASN A CA 1
ATOM 911 C C . ASN A 1 114 ? -0.058 11.625 29.876 1.00 93.12 114 ASN A C 1
ATOM 913 O O . ASN A 1 114 ? 0.461 12.603 30.407 1.00 93.12 114 ASN A O 1
ATOM 917 N N . GLY A 1 115 ? -1.195 11.722 29.177 1.00 91.06 115 GLY A N 1
ATOM 918 C CA . GLY A 1 115 ? -1.966 12.961 29.034 1.00 91.06 115 GLY A CA 1
ATOM 919 C C . GLY A 1 115 ? -1.409 13.963 28.017 1.00 91.06 115 GLY A C 1
ATOM 920 O O . GLY A 1 115 ? -1.821 15.118 28.024 1.00 91.06 115 GLY A O 1
ATOM 921 N N . PHE A 1 116 ? -0.482 13.555 27.142 1.00 90.75 116 PHE A N 1
ATOM 922 C CA . PHE A 1 116 ? 0.037 14.421 26.071 1.00 90.75 116 PHE A CA 1
ATOM 923 C C . PHE A 1 116 ? -0.886 14.489 24.850 1.00 90.75 116 PHE A C 1
ATOM 925 O O . PHE A 1 116 ? -0.751 15.399 24.033 1.00 90.75 116 PHE A O 1
ATOM 932 N N . LEU A 1 117 ? -1.773 13.506 24.690 1.00 89.56 117 LEU A N 1
ATOM 933 C CA . LEU A 1 117 ? -2.685 13.378 23.558 1.00 89.56 117 LEU A CA 1
ATOM 934 C C . LEU A 1 117 ? -4.044 12.870 24.032 1.00 89.56 117 LEU A C 1
ATOM 936 O O . LEU A 1 117 ? -4.119 11.988 24.887 1.00 89.56 117 LEU A O 1
ATOM 940 N N . ASP A 1 118 ? -5.104 13.370 23.407 1.00 88.94 118 ASP A N 1
ATOM 941 C CA . ASP A 1 118 ? -6.449 12.847 23.609 1.00 88.94 118 ASP A CA 1
ATOM 942 C C . ASP A 1 118 ? -6.617 11.499 22.905 1.00 88.94 118 ASP A C 1
ATOM 944 O O . ASP A 1 118 ? -6.065 11.261 21.825 1.00 88.94 118 ASP A O 1
ATOM 948 N N . ARG A 1 119 ? -7.432 10.620 23.496 1.00 83.00 119 ARG A N 1
ATOM 949 C CA . ARG A 1 119 ? -7.701 9.285 22.945 1.00 83.00 119 ARG A CA 1
ATOM 950 C C . ARG A 1 119 ? -8.333 9.351 21.551 1.00 83.00 119 ARG A C 1
ATOM 952 O O . ARG A 1 119 ? -7.924 8.603 20.667 1.00 83.00 119 ARG A O 1
ATOM 959 N N . ASP A 1 120 ? -9.222 10.314 21.320 1.00 84.50 120 ASP A N 1
ATOM 960 C CA . ASP A 1 120 ? -9.861 10.551 20.016 1.00 84.50 120 ASP A CA 1
ATOM 961 C C . ASP A 1 120 ? -8.852 10.970 18.929 1.00 84.50 120 ASP A C 1
ATOM 963 O O . ASP A 1 120 ? -9.088 10.813 17.730 1.00 84.50 120 ASP A O 1
ATOM 967 N N . GLY A 1 121 ? -7.687 11.481 19.340 1.00 87.06 121 GLY A N 1
ATOM 968 C CA . GLY A 1 121 ? -6.594 11.876 18.460 1.00 87.06 121 GLY A CA 1
ATOM 969 C C . GLY A 1 121 ? -5.670 10.733 18.032 1.00 87.06 121 GLY A C 1
ATOM 970 O O . GLY A 1 121 ? -4.780 10.980 17.217 1.00 87.06 121 GLY A O 1
ATOM 971 N N . GLN A 1 122 ? -5.851 9.504 18.534 1.00 91.75 122 GLN A N 1
ATOM 972 C CA . GLN A 1 122 ? -4.913 8.392 18.324 1.00 91.75 122 GLN A CA 1
ATOM 973 C C . GLN A 1 122 ? -4.652 8.104 16.839 1.00 91.75 122 GLN A C 1
ATOM 975 O O . GLN A 1 122 ? -3.516 8.223 16.377 1.00 91.75 122 GLN A O 1
ATOM 980 N N . ASN A 1 123 ? -5.704 7.788 16.076 1.00 94.31 123 ASN A N 1
ATOM 981 C CA . ASN A 1 123 ? -5.602 7.458 14.650 1.00 94.31 123 ASN A CA 1
ATOM 982 C C . ASN A 1 123 ? -5.027 8.628 13.837 1.00 94.31 123 ASN A C 1
ATOM 984 O O . ASN A 1 123 ? -4.189 8.438 12.956 1.00 94.31 123 ASN A O 1
ATOM 988 N N . LYS A 1 124 ? -5.424 9.861 14.175 1.00 94.75 124 LYS A N 1
ATOM 989 C CA . LYS A 1 124 ? -4.907 11.075 13.535 1.00 94.75 124 LYS A CA 1
ATOM 990 C C . LYS A 1 124 ? -3.408 11.246 13.787 1.00 94.75 124 LYS A C 1
ATOM 992 O O . LYS A 1 124 ? -2.676 11.577 12.859 1.00 94.75 124 LYS A O 1
ATOM 997 N N . MET A 1 125 ? -2.941 11.014 15.013 1.00 96.06 125 MET A N 1
ATOM 998 C CA . MET A 1 125 ? -1.526 11.153 15.352 1.00 96.06 125 MET A CA 1
ATOM 999 C C . MET A 1 125 ? -0.672 10.083 14.666 1.00 96.06 125 MET A C 1
ATOM 1001 O O . MET A 1 125 ? 0.368 10.410 14.098 1.00 96.06 125 MET A O 1
ATOM 1005 N N . VAL A 1 126 ? -1.127 8.827 14.660 1.00 97.00 126 VAL A N 1
ATOM 1006 C CA . VAL A 1 126 ? -0.462 7.726 13.940 1.00 97.00 126 VAL A CA 1
ATOM 1007 C C . VAL A 1 126 ? -0.336 8.061 12.454 1.00 97.00 126 VAL A C 1
ATOM 1009 O O . VAL A 1 126 ? 0.755 7.949 11.896 1.00 97.00 126 VAL A O 1
ATOM 1012 N N . PHE A 1 127 ? -1.414 8.560 11.842 1.00 97.69 127 PHE A N 1
ATOM 1013 C CA . PHE A 1 127 ? -1.408 9.004 10.450 1.00 97.69 127 PHE A CA 1
ATOM 1014 C C . PHE A 1 127 ? -0.397 10.131 10.204 1.00 97.69 127 PHE A C 1
ATOM 1016 O O . PHE A 1 127 ? 0.391 10.045 9.268 1.00 97.69 127 PHE A O 1
ATOM 1023 N N . ILE A 1 128 ? -0.375 11.167 11.053 1.00 97.81 128 ILE A N 1
ATOM 1024 C CA . ILE A 1 128 ? 0.556 12.300 10.923 1.00 97.81 128 ILE A CA 1
ATOM 1025 C C . ILE A 1 128 ? 2.009 11.825 11.010 1.00 97.81 128 ILE A C 1
ATOM 1027 O O . ILE A 1 128 ? 2.812 12.186 10.152 1.00 97.81 128 ILE A O 1
ATOM 1031 N N . VAL A 1 129 ? 2.351 10.999 12.004 1.00 98.06 129 VAL A N 1
ATOM 1032 C CA . VAL A 1 129 ? 3.704 10.432 12.138 1.00 98.06 129 VAL A CA 1
ATOM 1033 C C . VAL A 1 129 ? 4.056 9.605 10.903 1.00 98.06 129 VAL A C 1
ATOM 1035 O O . VAL A 1 129 ? 5.138 9.773 10.343 1.00 98.06 129 VAL A O 1
ATOM 1038 N N . GLY A 1 130 ? 3.126 8.773 10.429 1.00 98.25 130 GLY A N 1
ATOM 1039 C CA . GLY A 1 130 ? 3.279 8.015 9.192 1.00 98.25 130 GLY A CA 1
ATOM 1040 C C . GLY A 1 130 ? 3.540 8.911 7.978 1.00 98.25 130 GLY A C 1
ATOM 1041 O O . GLY A 1 130 ? 4.463 8.643 7.216 1.00 98.25 130 GLY A O 1
ATOM 1042 N N . CYS A 1 131 ? 2.793 10.006 7.812 1.00 98.56 131 CYS A N 1
ATOM 1043 C CA . CYS A 1 131 ? 3.000 10.979 6.737 1.00 98.56 131 CYS A CA 1
ATOM 1044 C C . CYS A 1 131 ? 4.352 11.690 6.834 1.00 98.56 131 CYS A C 1
ATOM 1046 O O . CYS A 1 131 ? 4.988 11.906 5.806 1.00 98.56 131 CYS A O 1
ATOM 1048 N N . VAL A 1 132 ? 4.811 12.035 8.040 1.00 98.56 132 VAL A N 1
ATOM 1049 C CA . VAL A 1 132 ? 6.139 12.635 8.241 1.00 98.56 132 VAL A CA 1
ATOM 1050 C C . VAL A 1 132 ? 7.231 11.654 7.818 1.00 98.56 132 VAL A C 1
ATOM 1052 O O . VAL A 1 132 ? 8.093 12.013 7.021 1.00 98.56 132 VAL A O 1
ATOM 1055 N N . LEU A 1 133 ? 7.172 10.403 8.283 1.00 98.44 133 LEU A N 1
ATOM 1056 C CA . LEU A 1 133 ? 8.139 9.366 7.909 1.00 98.44 133 LEU A CA 1
ATOM 1057 C C . LEU A 1 133 ? 8.097 9.052 6.405 1.00 98.44 133 LEU A C 1
ATOM 1059 O O . LEU A 1 133 ? 9.143 8.943 5.770 1.00 98.44 133 LEU A O 1
ATOM 1063 N N . ALA A 1 134 ? 6.901 8.964 5.819 1.00 98.44 134 ALA A N 1
ATOM 1064 C CA . ALA A 1 134 ? 6.716 8.786 4.382 1.00 98.44 134 ALA A CA 1
ATOM 1065 C C . ALA A 1 134 ? 7.273 9.973 3.580 1.00 98.44 134 ALA A C 1
ATOM 1067 O O . ALA A 1 134 ? 7.909 9.763 2.553 1.00 98.44 134 ALA A O 1
ATOM 1068 N N . GLY A 1 135 ? 7.087 11.207 4.057 1.00 98.44 135 GLY A N 1
ATOM 1069 C CA . GLY A 1 135 ? 7.641 12.413 3.443 1.00 98.44 135 GLY A CA 1
ATOM 1070 C C . GLY A 1 135 ? 9.169 12.453 3.492 1.00 98.44 135 GLY A C 1
ATOM 1071 O O . GLY A 1 135 ? 9.800 12.786 2.491 1.00 98.44 135 GLY A O 1
ATOM 1072 N N . LEU A 1 136 ? 9.771 12.046 4.615 1.00 98.44 136 LEU A N 1
ATOM 1073 C CA . LEU A 1 136 ? 11.226 11.897 4.737 1.00 98.44 136 LEU A CA 1
ATOM 1074 C C . LEU A 1 136 ? 11.764 10.833 3.773 1.00 98.44 136 LEU A C 1
ATOM 1076 O O . LEU A 1 136 ? 12.754 11.075 3.085 1.00 98.44 136 LEU A O 1
ATOM 1080 N N . LEU A 1 137 ? 11.089 9.686 3.673 1.00 97.88 137 LEU A N 1
ATOM 1081 C CA . LEU A 1 137 ? 11.452 8.644 2.716 1.00 97.88 137 LEU A CA 1
ATOM 1082 C C . LEU A 1 137 ? 11.296 9.124 1.268 1.00 97.88 137 LEU A C 1
ATOM 1084 O O . LEU A 1 137 ? 12.176 8.879 0.454 1.00 97.88 137 LEU A O 1
ATOM 1088 N N . ALA A 1 138 ? 10.219 9.839 0.939 1.00 97.56 138 ALA A N 1
ATOM 1089 C CA . ALA A 1 138 ? 10.018 10.402 -0.393 1.00 97.56 138 ALA A CA 1
ATOM 1090 C C . ALA A 1 138 ? 11.112 11.420 -0.753 1.00 97.56 138 ALA A C 1
ATOM 1092 O O . ALA A 1 138 ? 11.633 11.387 -1.865 1.00 97.56 138 ALA A O 1
ATOM 1093 N N . ALA A 1 139 ? 11.510 12.279 0.192 1.00 97.88 139 ALA A N 1
ATOM 1094 C CA . ALA A 1 139 ? 12.631 13.198 0.008 1.00 97.88 139 ALA A CA 1
ATOM 1095 C C . ALA A 1 139 ? 13.952 12.447 -0.225 1.00 97.88 139 ALA A C 1
ATOM 1097 O O . ALA A 1 139 ? 14.729 12.833 -1.096 1.00 97.88 139 ALA A O 1
ATOM 1098 N N . TYR A 1 140 ? 14.180 11.347 0.497 1.00 97.00 140 TYR A N 1
ATOM 1099 C CA . TYR A 1 140 ? 15.338 10.483 0.280 1.00 97.00 140 TYR A CA 1
ATOM 1100 C C . TYR A 1 140 ? 15.308 9.792 -1.093 1.00 97.00 140 TYR A C 1
ATOM 1102 O O . TYR A 1 140 ? 16.322 9.778 -1.784 1.00 97.00 140 TYR A O 1
ATOM 1110 N N . LEU A 1 141 ? 14.150 9.294 -1.539 1.00 96.50 141 LEU A N 1
ATOM 1111 C CA . LEU A 1 141 ? 13.982 8.714 -2.877 1.00 96.50 141 LEU A CA 1
ATOM 1112 C C . LEU A 1 141 ? 14.252 9.746 -3.986 1.00 96.50 141 LEU A C 1
ATOM 1114 O O . LEU A 1 141 ? 14.902 9.427 -4.977 1.00 96.50 141 LEU A O 1
ATOM 1118 N N . ILE A 1 142 ? 13.804 10.994 -3.810 1.00 95.50 142 ILE A N 1
ATOM 1119 C CA . ILE A 1 142 ? 14.132 12.095 -4.730 1.00 95.50 142 ILE A CA 1
ATOM 1120 C C . ILE A 1 142 ? 15.640 12.364 -4.725 1.00 95.50 142 ILE A C 1
ATOM 1122 O O . ILE A 1 142 ? 16.225 12.538 -5.790 1.00 95.50 142 ILE A O 1
ATOM 1126 N N . PHE A 1 143 ? 16.276 12.369 -3.554 1.00 95.75 143 PHE A N 1
ATOM 1127 C CA . PHE A 1 143 ? 17.717 12.579 -3.440 1.00 95.75 143 PHE A CA 1
ATOM 1128 C C . PHE A 1 143 ? 18.516 11.513 -4.204 1.00 95.75 143 PHE A C 1
ATOM 1130 O O . PHE A 1 143 ? 19.320 11.877 -5.057 1.00 95.75 143 PHE A O 1
ATOM 1137 N N . ILE A 1 144 ? 18.245 10.219 -3.990 1.00 94.62 144 ILE A N 1
ATOM 1138 C CA . ILE A 1 144 ? 18.953 9.143 -4.713 1.00 94.62 144 ILE A CA 1
ATOM 1139 C C . ILE A 1 144 ? 18.628 9.130 -6.213 1.00 94.62 144 ILE A C 1
ATOM 1141 O O . ILE A 1 144 ? 19.442 8.684 -7.013 1.00 94.62 144 ILE A O 1
ATOM 1145 N N . SER A 1 145 ? 17.458 9.642 -6.618 1.00 93.12 145 SER A N 1
ATOM 1146 C CA . SER A 1 145 ? 17.065 9.691 -8.032 1.00 93.12 145 SER A CA 1
ATOM 1147 C C . SER A 1 145 ? 17.964 10.590 -8.885 1.00 93.12 145 SER A C 1
ATOM 1149 O O . SER A 1 145 ? 18.018 10.416 -10.097 1.00 93.12 145 SER A O 1
ATOM 1151 N N . ILE A 1 146 ? 18.697 11.527 -8.274 1.00 91.75 146 ILE A N 1
ATOM 1152 C CA . ILE A 1 146 ? 19.598 12.443 -8.990 1.00 91.75 146 ILE A CA 1
ATOM 1153 C C . ILE A 1 146 ? 20.741 11.678 -9.670 1.00 91.75 146 ILE A C 1
ATOM 1155 O O . ILE A 1 146 ? 21.154 12.047 -10.768 1.00 91.75 146 ILE A O 1
ATOM 1159 N N . ASP A 1 147 ? 21.213 10.600 -9.042 1.00 89.88 147 ASP A N 1
ATOM 1160 C CA . ASP A 1 147 ? 22.354 9.811 -9.512 1.00 89.88 147 ASP A CA 1
ATOM 1161 C C . ASP A 1 147 ? 21.940 8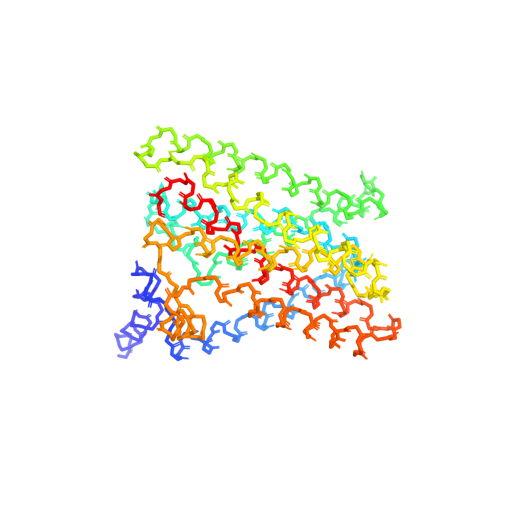.605 -10.377 1.00 89.88 147 ASP A C 1
ATOM 1163 O O . ASP A 1 147 ? 22.792 7.886 -10.903 1.00 89.88 147 ASP A O 1
ATOM 1167 N N . LEU A 1 148 ? 20.634 8.371 -10.557 1.00 90.75 148 LEU A N 1
ATOM 1168 C CA . LEU A 1 148 ? 20.121 7.237 -11.325 1.00 90.75 148 LEU A CA 1
ATOM 1169 C C . LEU A 1 148 ? 19.992 7.577 -12.826 1.00 90.75 148 LEU A C 1
ATOM 1171 O O . LEU A 1 148 ? 19.394 8.589 -13.196 1.00 90.75 148 LEU A O 1
ATOM 1175 N N . PRO A 1 149 ? 20.486 6.715 -13.735 1.00 86.50 149 PRO A N 1
ATOM 1176 C CA . PRO A 1 149 ? 20.594 7.042 -15.161 1.00 86.50 149 PRO A CA 1
ATOM 1177 C C . PRO A 1 149 ? 19.267 6.974 -15.935 1.00 86.50 149 PRO A C 1
ATOM 1179 O O . PRO A 1 149 ? 19.186 7.474 -17.057 1.00 86.50 149 PRO A O 1
ATOM 1182 N N . LEU A 1 150 ? 18.241 6.319 -15.384 1.00 89.50 150 LEU A N 1
ATOM 1183 C CA . LEU A 1 150 ? 17.011 5.955 -16.099 1.00 89.50 150 LEU A CA 1
ATOM 1184 C C . LEU A 1 150 ? 15.731 6.481 -15.432 1.00 89.50 150 LEU A C 1
ATOM 1186 O O . LEU A 1 150 ? 14.651 5.944 -15.678 1.00 89.50 150 LEU A O 1
ATOM 1190 N N . VAL A 1 151 ? 15.827 7.545 -14.631 1.00 92.50 151 VAL A N 1
ATOM 1191 C CA . VAL A 1 151 ? 14.663 8.122 -13.943 1.00 92.50 151 VAL A CA 1
ATOM 1192 C C . VAL A 1 151 ? 13.657 8.695 -14.942 1.00 92.50 151 VAL A C 1
ATOM 1194 O O . VAL A 1 151 ? 13.980 9.534 -15.785 1.00 92.50 151 VAL A O 1
ATOM 1197 N N . ARG A 1 152 ? 12.403 8.249 -14.839 1.00 93.12 152 ARG A N 1
ATOM 1198 C CA . ARG A 1 152 ? 11.281 8.616 -15.714 1.00 93.12 152 ARG A CA 1
ATOM 1199 C C . ARG A 1 152 ? 10.042 8.976 -14.887 1.00 93.12 152 ARG A C 1
ATOM 1201 O O . ARG A 1 152 ? 9.136 8.154 -14.738 1.00 93.12 152 ARG A O 1
ATOM 1208 N N . PRO A 1 153 ? 9.931 10.228 -14.405 1.00 90.75 153 PRO A N 1
ATOM 1209 C CA . PRO A 1 153 ? 8.778 10.683 -13.621 1.00 90.75 153 PRO A CA 1
ATOM 1210 C C . PRO A 1 153 ? 7.438 10.592 -14.367 1.00 90.75 153 PRO A C 1
ATOM 1212 O O . PRO A 1 153 ? 6.388 10.496 -13.732 1.00 90.75 153 PRO A O 1
ATOM 1215 N N . SER A 1 154 ? 7.458 10.582 -15.707 1.00 93.19 154 SER A N 1
ATOM 1216 C CA . SER A 1 154 ? 6.254 10.416 -16.530 1.00 93.19 154 SER A CA 1
ATOM 1217 C C . SER A 1 154 ? 5.540 9.087 -16.275 1.00 93.19 154 SER A C 1
ATOM 1219 O O . SER A 1 154 ? 4.316 9.056 -16.324 1.00 93.19 154 SER A O 1
ATOM 1221 N N . ILE A 1 155 ? 6.269 8.022 -15.915 1.00 94.56 155 ILE A N 1
ATOM 1222 C CA . ILE A 1 155 ? 5.682 6.699 -15.652 1.00 94.56 155 ILE A CA 1
ATOM 1223 C C . ILE A 1 155 ? 4.743 6.752 -14.442 1.00 94.56 155 ILE A C 1
ATOM 1225 O O . ILE A 1 155 ? 3.611 6.278 -14.514 1.00 94.56 155 ILE A O 1
ATOM 1229 N N . SER A 1 156 ? 5.168 7.390 -13.344 1.00 94.88 156 SER A N 1
ATOM 1230 C CA . SER A 1 156 ? 4.293 7.627 -12.187 1.00 94.88 156 SER A CA 1
ATOM 1231 C C . SER A 1 156 ? 3.019 8.373 -12.583 1.00 94.88 156 SER A C 1
ATOM 1233 O O . SER A 1 156 ? 1.928 8.018 -12.137 1.00 94.88 156 SER A O 1
ATOM 1235 N N . PHE A 1 157 ? 3.142 9.390 -13.441 1.00 95.62 157 PHE A N 1
ATOM 1236 C CA . PHE A 1 157 ? 1.995 10.161 -13.910 1.00 95.62 157 PHE A CA 1
ATOM 1237 C C . PHE A 1 157 ? 1.027 9.305 -14.740 1.00 95.62 157 PHE A C 1
ATOM 1239 O O . PHE A 1 157 ? -0.171 9.317 -14.468 1.00 95.62 157 PHE A O 1
ATOM 1246 N N . GLU A 1 158 ? 1.529 8.516 -15.691 1.00 95.88 158 GLU A N 1
ATOM 1247 C CA . GLU A 1 158 ? 0.723 7.605 -16.516 1.00 95.88 158 GLU A CA 1
ATOM 1248 C C . GLU A 1 158 ? -0.043 6.588 -15.666 1.00 95.88 158 GLU A C 1
ATOM 1250 O O . GLU A 1 158 ? -1.254 6.418 -15.838 1.00 95.88 158 GLU A O 1
ATOM 1255 N N . ILE A 1 159 ? 0.635 5.962 -14.699 1.00 97.50 159 ILE A N 1
ATOM 1256 C CA . ILE A 1 159 ? 0.025 4.970 -13.810 1.00 97.50 159 ILE A CA 1
ATOM 1257 C C . ILE A 1 159 ? -1.064 5.619 -12.945 1.00 97.50 159 ILE A C 1
ATOM 1259 O O . ILE A 1 159 ? -2.166 5.073 -12.833 1.00 97.50 159 ILE A O 1
ATOM 1263 N N . VAL A 1 160 ? -0.798 6.786 -12.348 1.00 97.56 160 VAL A N 1
ATOM 1264 C CA . VAL A 1 160 ? -1.778 7.496 -11.507 1.00 97.56 160 VAL A CA 1
ATOM 1265 C C . VAL A 1 160 ? -2.986 7.938 -12.331 1.00 97.56 160 VAL A C 1
ATOM 1267 O O . VAL A 1 160 ? -4.122 7.741 -11.896 1.00 97.56 160 VAL A O 1
ATOM 1270 N N . VAL A 1 161 ? -2.775 8.478 -13.534 1.00 97.81 161 VAL A N 1
ATOM 1271 C CA . VAL A 1 161 ? -3.869 8.876 -14.430 1.00 97.81 161 VAL A CA 1
ATOM 1272 C C . VAL A 1 161 ? -4.715 7.667 -14.825 1.00 97.81 161 VAL A C 1
ATOM 1274 O O . VAL A 1 161 ? -5.940 7.739 -14.708 1.00 97.81 161 VAL A O 1
ATOM 1277 N N . ALA A 1 162 ? -4.106 6.547 -15.225 1.00 96.88 162 ALA A N 1
ATOM 1278 C CA . ALA A 1 162 ? -4.836 5.317 -15.541 1.00 96.88 162 ALA A CA 1
ATOM 1279 C C . ALA A 1 162 ? -5.664 4.829 -14.340 1.00 96.88 162 ALA A C 1
ATOM 1281 O O . ALA A 1 162 ? -6.860 4.553 -14.472 1.00 96.88 162 ALA A O 1
ATOM 1282 N N . THR A 1 163 ? -5.057 4.831 -13.152 1.00 98.25 163 THR A N 1
ATOM 1283 C CA . THR A 1 163 ? -5.696 4.408 -11.901 1.00 98.25 163 THR A CA 1
ATOM 1284 C C . THR A 1 163 ? -6.919 5.252 -11.568 1.00 98.25 163 THR A C 1
ATOM 1286 O O . THR A 1 163 ? -8.008 4.715 -11.342 1.00 98.25 163 THR A O 1
ATOM 1289 N N . LEU A 1 164 ? -6.758 6.578 -11.551 1.00 98.12 164 LEU A N 1
ATOM 1290 C CA . LEU A 1 164 ? -7.834 7.517 -11.239 1.00 98.12 164 LEU A CA 1
ATOM 1291 C C . LEU A 1 164 ? -8.937 7.476 -12.297 1.00 98.12 164 LEU A C 1
ATOM 1293 O O . LEU A 1 164 ? -10.111 7.533 -11.943 1.00 98.12 164 LEU A O 1
ATOM 1297 N N . THR A 1 165 ? -8.581 7.321 -13.575 1.00 98.00 165 THR A N 1
ATOM 1298 C CA . THR A 1 165 ? -9.557 7.220 -14.669 1.00 98.00 165 THR A CA 1
ATOM 1299 C C . THR A 1 165 ? -10.435 5.987 -14.501 1.00 98.00 165 THR A C 1
ATOM 1301 O O . THR A 1 165 ? -11.658 6.101 -14.468 1.00 98.00 165 THR A O 1
ATOM 1304 N N . ILE A 1 166 ? -9.835 4.808 -14.334 1.00 97.62 166 ILE A N 1
ATOM 1305 C CA . ILE A 1 166 ? -10.577 3.546 -14.222 1.00 97.62 166 ILE A CA 1
ATOM 1306 C C . ILE A 1 166 ? -11.391 3.506 -12.925 1.00 97.62 166 ILE A C 1
ATOM 1308 O O . ILE A 1 166 ? -12.564 3.134 -12.947 1.00 97.62 166 ILE A O 1
ATOM 1312 N N . THR A 1 167 ? -10.808 3.954 -11.810 1.00 97.94 167 THR A N 1
ATOM 1313 C CA . THR A 1 167 ? -11.508 4.036 -10.518 1.00 97.94 167 THR A CA 1
ATOM 1314 C C . THR A 1 167 ? -12.666 5.032 -10.569 1.00 97.94 167 THR A C 1
ATOM 1316 O O . THR A 1 167 ? -13.758 4.732 -10.092 1.00 97.94 167 THR A O 1
ATOM 1319 N N . GLY A 1 168 ? -12.468 6.193 -11.198 1.00 97.69 168 GLY A N 1
ATOM 1320 C CA . GLY A 1 168 ? -13.499 7.213 -11.375 1.00 97.69 168 GLY A CA 1
ATOM 1321 C C . GLY A 1 168 ? -14.648 6.745 -12.268 1.00 97.69 168 GLY A C 1
ATOM 1322 O O . GLY A 1 168 ? -15.812 6.953 -11.925 1.00 97.69 168 GLY A O 1
ATOM 1323 N N . VAL A 1 169 ? -14.344 6.048 -13.369 1.00 97.62 169 VAL A N 1
ATOM 1324 C CA . VAL A 1 169 ? -15.359 5.415 -14.228 1.00 97.62 169 VAL A CA 1
ATOM 1325 C C . VAL A 1 169 ? -16.131 4.351 -13.450 1.00 97.62 169 VAL A C 1
ATOM 1327 O O . VAL A 1 169 ? -17.360 4.366 -13.469 1.00 97.62 169 VAL A O 1
ATOM 1330 N N . ALA A 1 170 ? -15.445 3.470 -12.715 1.00 96.69 170 ALA A N 1
ATOM 1331 C CA . ALA A 1 170 ? -16.093 2.448 -11.895 1.00 96.69 170 ALA A CA 1
ATOM 1332 C C . ALA A 1 170 ? -17.012 3.064 -10.827 1.00 96.69 170 ALA A C 1
ATOM 1334 O O . ALA A 1 170 ? -18.147 2.617 -10.670 1.00 96.69 170 ALA A O 1
ATOM 1335 N N . PHE A 1 171 ? -16.573 4.130 -10.151 1.00 97.38 171 PHE A N 1
ATOM 1336 C CA . PHE A 1 171 ? -17.385 4.878 -9.191 1.00 97.38 171 PHE A CA 1
ATOM 1337 C C . PHE A 1 171 ? -18.616 5.521 -9.843 1.00 97.38 171 PHE A C 1
ATOM 1339 O O . PHE A 1 171 ? -19.726 5.417 -9.319 1.00 97.38 171 PHE A O 1
ATOM 1346 N N . TYR A 1 172 ? -18.447 6.160 -11.004 1.00 97.69 172 TYR A N 1
ATOM 1347 C CA . TYR A 1 172 ? -19.555 6.769 -11.738 1.00 97.69 172 TYR A CA 1
ATOM 1348 C C . TYR A 1 172 ? -20.595 5.724 -12.161 1.00 97.69 172 TYR A C 1
ATOM 1350 O O . TYR A 1 172 ? -21.789 5.914 -11.928 1.00 97.69 172 TYR A O 1
ATOM 1358 N N . LEU A 1 173 ? -20.149 4.593 -12.715 1.00 96.88 173 LEU A N 1
ATOM 1359 C CA . LEU A 1 173 ? -21.024 3.478 -13.078 1.00 96.88 173 LEU A CA 1
ATOM 1360 C C . LEU A 1 173 ? -21.710 2.886 -11.843 1.00 96.88 173 LEU A C 1
ATOM 1362 O O . LEU A 1 173 ? -22.913 2.642 -11.875 1.00 96.88 173 LEU A O 1
ATOM 1366 N N . ALA A 1 174 ? -20.989 2.714 -10.734 1.00 96.31 174 ALA A N 1
ATOM 1367 C CA . ALA A 1 174 ? -21.568 2.235 -9.485 1.00 96.31 174 ALA A CA 1
ATOM 1368 C C . ALA A 1 174 ? -22.667 3.172 -8.972 1.00 96.31 174 ALA A C 1
ATOM 1370 O O . ALA A 1 174 ? -23.737 2.711 -8.579 1.00 96.31 174 ALA A O 1
ATOM 1371 N N . ARG A 1 175 ? -22.453 4.490 -9.047 1.00 96.50 175 ARG A N 1
ATOM 1372 C CA . ARG A 1 175 ? -23.470 5.490 -8.705 1.00 96.50 175 ARG A CA 1
ATOM 1373 C C . ARG A 1 175 ? -24.678 5.425 -9.638 1.00 96.50 175 ARG A C 1
ATOM 1375 O O . ARG A 1 175 ? -25.801 5.542 -9.161 1.00 96.50 175 ARG A O 1
ATOM 1382 N N . TRP A 1 176 ? -24.453 5.231 -10.936 1.00 96.38 176 TRP A N 1
ATOM 1383 C CA . TRP A 1 176 ? -25.514 5.149 -11.942 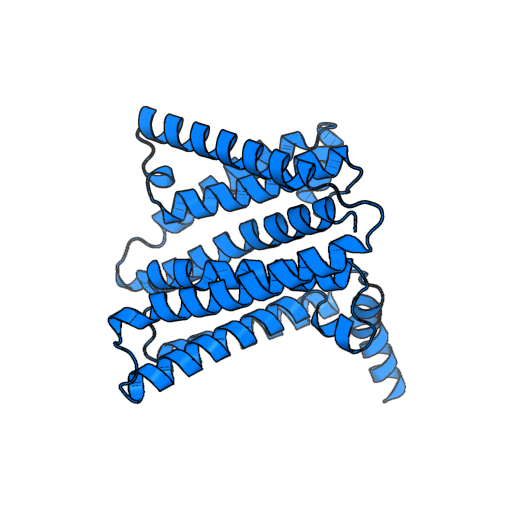1.00 96.38 176 TRP A CA 1
ATOM 1384 C C . TRP A 1 176 ? -26.392 3.902 -11.774 1.00 96.38 176 TRP A C 1
ATOM 1386 O O . TRP A 1 176 ? -27.615 3.996 -11.810 1.00 96.38 176 TRP A O 1
ATOM 1396 N N . TYR A 1 177 ? -25.777 2.741 -11.545 1.00 95.25 177 TYR A N 1
ATOM 1397 C CA . TYR A 1 177 ? -26.472 1.460 -11.378 1.00 95.25 177 TYR A CA 1
ATOM 1398 C C . TYR A 1 177 ? -26.881 1.156 -9.926 1.00 95.25 177 TYR A C 1
ATOM 1400 O O . TYR A 1 177 ? -27.466 0.108 -9.661 1.00 95.25 177 TYR A O 1
ATOM 1408 N N . GLY A 1 178 ? -26.584 2.046 -8.974 1.00 93.25 178 GLY A N 1
ATOM 1409 C CA . GLY A 1 178 ? -26.923 1.864 -7.558 1.00 93.25 178 GLY A CA 1
ATOM 1410 C C . GLY A 1 178 ? -26.098 0.789 -6.836 1.00 93.25 178 GLY A C 1
ATOM 1411 O O . GLY A 1 178 ? -26.550 0.232 -5.834 1.00 93.25 178 GLY A O 1
ATOM 1412 N N . PHE A 1 179 ? -24.892 0.484 -7.317 1.00 92.88 179 PHE A N 1
ATOM 1413 C CA . PHE A 1 179 ? -24.001 -0.508 -6.717 1.00 92.88 179 PHE A CA 1
ATOM 1414 C C . PHE A 1 179 ? -23.310 0.049 -5.463 1.00 92.88 179 PHE A C 1
ATOM 1416 O O . PHE A 1 179 ? -22.262 0.689 -5.536 1.00 92.88 179 PHE A O 1
ATOM 1423 N N . LYS A 1 180 ? -23.910 -0.202 -4.292 1.00 93.25 180 LYS A N 1
ATOM 1424 C CA . LYS A 1 180 ? -23.504 0.385 -3.000 1.00 93.25 180 LYS A CA 1
ATOM 1425 C C . LYS A 1 180 ? -22.070 0.068 -2.569 1.00 93.25 180 LYS A C 1
ATOM 1427 O O . LYS A 1 180 ? -21.468 0.894 -1.893 1.00 93.25 180 LYS A O 1
ATOM 1432 N N . LEU A 1 181 ? -21.520 -1.080 -2.973 1.00 92.81 181 LEU A N 1
ATOM 1433 C CA . LEU A 1 181 ? -20.197 -1.535 -2.535 1.00 92.81 181 LEU A CA 1
ATOM 1434 C C . LEU A 1 181 ? -19.095 -0.518 -2.884 1.00 92.81 181 LEU A C 1
ATOM 1436 O O . LEU A 1 181 ? -18.296 -0.164 -2.031 1.00 92.81 181 LEU A O 1
ATOM 1440 N N . LEU A 1 182 ? -19.089 0.023 -4.106 1.00 94.94 182 LEU A N 1
ATOM 1441 C CA . LEU A 1 182 ? -18.095 1.024 -4.529 1.00 94.94 182 LEU A CA 1
ATOM 1442 C C . LEU A 1 182 ? -18.444 2.465 -4.118 1.00 94.94 182 LEU A C 1
ATOM 1444 O O . LEU A 1 182 ? -17.694 3.384 -4.439 1.00 94.94 182 LEU A O 1
ATOM 1448 N N . LEU A 1 183 ? -19.570 2.682 -3.432 1.00 95.44 183 LEU A N 1
ATOM 1449 C CA . LEU A 1 183 ? -19.921 3.988 -2.863 1.00 95.44 183 LEU A CA 1
ATOM 1450 C C . LEU A 1 183 ? -19.365 4.171 -1.445 1.00 95.44 183 LEU A C 1
ATOM 1452 O O . LEU A 1 183 ? -19.347 5.294 -0.946 1.00 95.44 183 LEU A O 1
ATOM 1456 N N . ASP A 1 184 ? -18.912 3.093 -0.799 1.00 95.56 184 ASP A N 1
ATOM 1457 C CA . ASP A 1 184 ? -18.205 3.166 0.474 1.00 95.56 184 ASP A CA 1
ATOM 1458 C C . ASP A 1 184 ? -16.736 3.569 0.249 1.00 95.56 184 ASP A C 1
ATOM 1460 O O . ASP A 1 184 ? -16.029 2.983 -0.572 1.00 95.56 184 ASP A O 1
ATOM 1464 N N . ASN A 1 185 ? -16.265 4.569 1.000 1.00 95.44 185 ASN A N 1
ATOM 1465 C CA . ASN A 1 185 ? -14.923 5.133 0.851 1.00 95.44 185 ASN A CA 1
ATOM 1466 C C . ASN A 1 185 ? -13.800 4.105 1.065 1.00 95.44 185 ASN A C 1
ATOM 1468 O O . ASN A 1 185 ? -12.802 4.153 0.344 1.00 95.44 185 ASN A O 1
ATOM 1472 N N . ILE A 1 186 ? -13.934 3.183 2.030 1.00 95.94 186 ILE A N 1
ATOM 1473 C CA . ILE A 1 186 ? -12.875 2.196 2.293 1.00 95.94 186 ILE A CA 1
ATOM 1474 C C . ILE A 1 186 ? -12.843 1.142 1.185 1.00 95.94 186 ILE A C 1
ATOM 1476 O O . ILE A 1 186 ? -11.769 0.728 0.753 1.00 95.94 186 ILE A O 1
ATOM 1480 N N . TYR A 1 187 ? -14.008 0.763 0.660 1.00 97.25 187 TYR A N 1
ATOM 1481 C CA . TYR A 1 187 ? -14.115 -0.192 -0.442 1.00 97.25 187 TYR A CA 1
ATOM 1482 C C . TYR A 1 187 ? -13.636 0.414 -1.755 1.00 97.25 187 TYR A C 1
ATOM 1484 O O . TYR A 1 187 ? -12.927 -0.255 -2.502 1.00 97.25 187 TYR A O 1
ATOM 1492 N N . LEU A 1 188 ? -13.931 1.690 -2.006 1.00 97.62 188 LEU A N 1
ATOM 1493 C CA . LEU A 1 188 ? -13.404 2.414 -3.157 1.00 97.62 188 LEU A CA 1
ATOM 1494 C C . LEU A 1 188 ? -11.882 2.598 -3.066 1.00 97.62 188 LEU A C 1
ATOM 1496 O O . LEU A 1 188 ? -11.202 2.457 -4.079 1.00 97.62 188 LEU A O 1
ATOM 1500 N N . LEU A 1 189 ? -11.336 2.859 -1.872 1.00 97.62 189 LEU A N 1
ATOM 1501 C CA . LEU A 1 189 ? -9.889 2.940 -1.652 1.00 97.62 189 LEU A CA 1
ATOM 1502 C C . LEU A 1 189 ? -9.200 1.598 -1.935 1.00 97.62 189 LEU A C 1
ATOM 1504 O O . LEU A 1 189 ? -8.181 1.566 -2.622 1.00 97.62 189 LEU A O 1
ATOM 1508 N N . ILE A 1 190 ? -9.764 0.494 -1.437 1.00 98.31 190 ILE A N 1
ATOM 1509 C CA . ILE A 1 190 ? -9.256 -0.857 -1.705 1.00 98.31 190 ILE A CA 1
ATOM 1510 C C . ILE A 1 190 ? -9.374 -1.186 -3.192 1.00 98.31 190 ILE A C 1
ATOM 1512 O O . ILE A 1 190 ? -8.409 -1.631 -3.801 1.00 98.31 190 ILE A O 1
ATOM 1516 N N . PHE A 1 191 ? -10.527 -0.933 -3.809 1.00 98.50 191 PHE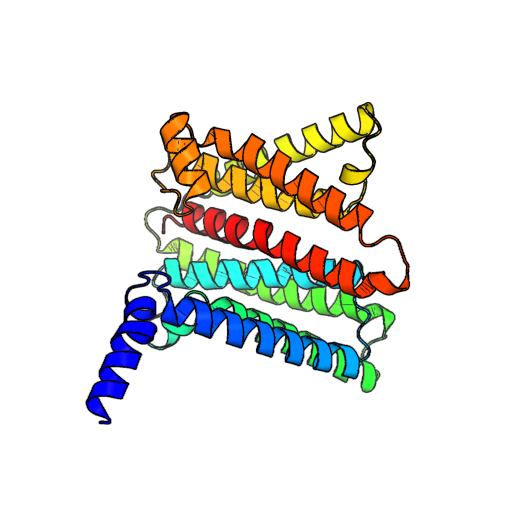 A N 1
ATOM 1517 C CA . PHE A 1 191 ? -10.697 -1.115 -5.247 1.00 98.50 191 PHE A CA 1
ATOM 1518 C C . PHE A 1 191 ? -9.626 -0.335 -6.020 1.00 98.50 191 PHE A C 1
ATOM 1520 O O . PHE A 1 191 ? -8.896 -0.915 -6.821 1.00 98.50 191 PHE A O 1
ATOM 1527 N N . GLY A 1 192 ? -9.465 0.952 -5.707 1.00 98.38 192 GLY A N 1
ATOM 1528 C CA . GLY A 1 192 ? -8.467 1.824 -6.312 1.00 98.38 192 GLY A CA 1
ATOM 1529 C C . GLY A 1 192 ? -7.033 1.326 -6.130 1.00 98.38 192 GLY A C 1
ATOM 1530 O O . GLY A 1 192 ? -6.254 1.430 -7.071 1.00 98.38 192 GLY A O 1
ATOM 1531 N N . SER A 1 193 ? -6.675 0.725 -4.988 1.00 98.50 193 SER A N 1
ATOM 1532 C CA . SER A 1 193 ? -5.327 0.174 -4.784 1.00 98.50 193 SER A CA 1
ATOM 1533 C C . SER A 1 193 ? -5.038 -1.041 -5.669 1.00 98.50 193 SER A C 1
ATOM 1535 O O . SER A 1 193 ? -3.930 -1.177 -6.181 1.00 98.50 193 SER A O 1
ATOM 1537 N N . HIS A 1 194 ? -6.032 -1.894 -5.927 1.00 98.38 194 HIS A N 1
ATOM 1538 C CA . HIS A 1 194 ? -5.892 -3.026 -6.852 1.00 98.38 194 HIS A CA 1
ATOM 1539 C C . HIS A 1 194 ? -5.890 -2.587 -8.321 1.00 98.38 194 HIS A C 1
ATOM 1541 O O . HIS A 1 194 ? -5.194 -3.191 -9.138 1.00 98.38 194 HIS A O 1
ATOM 1547 N N . ILE A 1 195 ? -6.611 -1.514 -8.663 1.00 98.50 195 ILE A N 1
ATOM 1548 C CA . ILE A 1 195 ? -6.493 -0.865 -9.978 1.00 98.50 195 ILE A CA 1
ATOM 1549 C C . ILE A 1 195 ? -5.132 -0.183 -10.134 1.00 98.50 195 ILE A C 1
ATOM 1551 O O . ILE A 1 195 ? -4.573 -0.195 -11.230 1.00 98.50 195 ILE A O 1
ATOM 1555 N N . PHE A 1 196 ? -4.579 0.380 -9.062 1.00 98.56 196 PHE A N 1
ATOM 1556 C CA . PHE A 1 196 ? -3.245 0.971 -9.070 1.00 98.56 196 PHE A CA 1
ATOM 1557 C C . PHE A 1 196 ? -2.185 -0.088 -9.366 1.00 98.56 19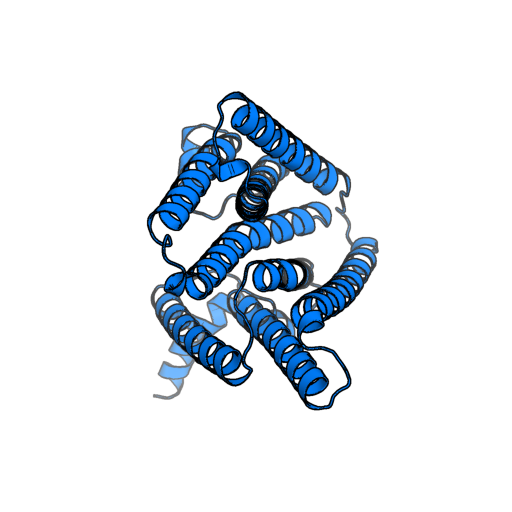6 PHE A C 1
ATOM 1559 O O . PHE A 1 196 ? -1.330 0.113 -10.227 1.00 98.56 196 PHE A O 1
ATOM 1566 N N . ASP A 1 197 ? -2.313 -1.257 -8.741 1.00 97.38 197 ASP A N 1
ATOM 1567 C CA . ASP A 1 197 ? -1.456 -2.405 -9.017 1.00 97.38 197 ASP A CA 1
ATOM 1568 C C . ASP A 1 197 ? -1.566 -2.841 -10.485 1.00 97.38 197 ASP A C 1
ATOM 1570 O O . ASP A 1 197 ? -0.559 -2.871 -11.192 1.00 97.38 197 ASP A O 1
ATOM 1574 N N . ALA A 1 198 ? -2.793 -3.039 -10.988 1.00 96.81 198 ALA A N 1
ATOM 1575 C CA . ALA A 1 198 ? -3.045 -3.371 -12.395 1.00 96.81 198 ALA A CA 1
ATOM 1576 C C . ALA A 1 198 ? -2.449 -2.338 -13.365 1.00 96.81 198 ALA A C 1
ATOM 1578 O O . ALA A 1 198 ? -1.854 -2.708 -14.376 1.00 96.81 198 ALA A O 1
ATOM 1579 N N . SER A 1 199 ? -2.590 -1.048 -13.049 1.00 97.62 199 SER A N 1
ATOM 1580 C CA . SER A 1 199 ? -2.056 0.052 -13.855 1.00 97.62 199 SER A CA 1
ATOM 1581 C C . SER A 1 199 ? -0.531 0.021 -13.877 1.00 97.62 199 SER A C 1
ATOM 1583 O O . SER A 1 199 ? 0.065 0.180 -14.941 1.00 97.62 199 SER A O 1
ATOM 1585 N N . SER A 1 200 ? 0.103 -0.241 -12.730 1.00 96.31 200 SER A N 1
ATOM 1586 C CA . SER A 1 200 ? 1.559 -0.346 -12.630 1.00 96.31 200 SER A CA 1
ATOM 1587 C C . SER A 1 200 ? 2.109 -1.534 -13.423 1.00 96.31 200 SER A C 1
ATOM 1589 O O . SER A 1 200 ? 3.097 -1.374 -14.136 1.00 96.31 200 SER A O 1
ATOM 1591 N N . THR A 1 201 ? 1.430 -2.688 -13.402 1.00 94.06 201 THR A N 1
ATOM 1592 C CA . THR A 1 201 ? 1.786 -3.853 -14.227 1.00 94.06 201 THR A CA 1
ATOM 1593 C C . THR A 1 201 ? 1.570 -3.570 -15.711 1.00 94.06 201 THR A C 1
ATOM 1595 O O . THR A 1 201 ? 2.429 -3.885 -16.533 1.00 94.06 201 THR A O 1
ATOM 1598 N N . PHE A 1 202 ? 0.441 -2.953 -16.072 1.00 95.19 202 PHE A N 1
ATOM 1599 C CA . PHE A 1 202 ? 0.115 -2.640 -17.461 1.00 95.19 202 PHE A CA 1
ATOM 1600 C C . PHE A 1 202 ? 1.154 -1.715 -18.096 1.00 95.19 202 PHE A C 1
ATOM 1602 O O . PHE A 1 202 ? 1.681 -2.035 -19.162 1.00 95.19 202 PHE A O 1
ATOM 1609 N N . VAL A 1 203 ? 1.467 -0.602 -17.425 1.00 94.75 203 VAL A N 1
ATOM 1610 C CA . VAL A 1 203 ? 2.481 0.358 -17.877 1.00 94.75 203 VAL A CA 1
ATOM 1611 C C . VAL A 1 203 ? 3.867 -0.278 -17.812 1.00 94.75 203 VAL A C 1
ATOM 1613 O O . VAL A 1 203 ? 4.589 -0.245 -18.800 1.00 94.75 203 VAL A O 1
ATOM 1616 N N . GLY A 1 204 ? 4.221 -0.941 -16.707 1.00 91.81 204 GLY A N 1
ATOM 1617 C CA . GLY A 1 204 ? 5.522 -1.593 -16.536 1.00 91.81 204 GLY A CA 1
ATOM 1618 C C . GLY A 1 204 ? 5.865 -2.574 -17.657 1.00 91.81 204 GLY A C 1
ATOM 1619 O O . GLY A 1 204 ? 6.996 -2.575 -18.141 1.00 91.81 204 GLY A O 1
ATOM 1620 N N . PHE A 1 205 ? 4.887 -3.346 -18.136 1.00 90.56 205 PHE A N 1
ATOM 1621 C CA . PHE A 1 205 ? 5.076 -4.271 -19.256 1.00 90.56 205 PHE A CA 1
ATOM 1622 C C . PHE A 1 205 ? 5.505 -3.560 -20.553 1.00 90.56 205 PHE A C 1
ATOM 1624 O O . PHE A 1 205 ? 6.326 -4.081 -21.303 1.00 90.56 205 PHE A O 1
ATOM 1631 N N . GLN A 1 206 ? 5.019 -2.339 -20.800 1.00 88.69 206 GLN A N 1
ATOM 1632 C CA . GLN A 1 206 ? 5.421 -1.527 -21.961 1.00 88.69 206 GLN A CA 1
ATOM 1633 C C . GLN A 1 206 ? 6.875 -1.044 -21.862 1.00 88.69 206 GLN A C 1
ATOM 1635 O O . GLN A 1 206 ? 7.509 -0.772 -22.879 1.00 88.69 206 GLN A O 1
ATOM 1640 N N . TYR A 1 207 ? 7.411 -0.983 -20.641 1.00 86.69 207 TYR A N 1
ATOM 1641 C CA . TYR A 1 207 ? 8.800 -0.640 -20.343 1.00 86.69 207 TYR A CA 1
ATOM 1642 C C . TYR A 1 207 ? 9.694 -1.875 -20.126 1.00 86.69 207 TYR A C 1
ATOM 1644 O O . TYR A 1 207 ? 10.828 -1.739 -19.674 1.00 86.69 207 TYR A O 1
ATOM 1652 N N . GLY A 1 208 ? 9.215 -3.076 -20.473 1.00 83.62 208 GLY A N 1
ATOM 1653 C CA . GLY A 1 208 ? 9.994 -4.317 -20.414 1.00 83.62 208 GLY A CA 1
ATOM 1654 C C . GLY A 1 208 ? 9.997 -5.019 -19.054 1.00 83.62 208 GLY A C 1
ATOM 1655 O O . GLY A 1 208 ? 10.757 -5.970 -18.869 1.00 83.62 208 GLY A O 1
ATOM 1656 N N . ALA A 1 209 ? 9.160 -4.591 -18.102 1.00 83.81 209 ALA A N 1
ATOM 1657 C CA . ALA A 1 209 ? 8.975 -5.325 -16.855 1.00 83.81 209 ALA A CA 1
ATOM 1658 C C . ALA A 1 209 ? 8.243 -6.653 -17.099 1.00 83.81 209 ALA A C 1
ATOM 1660 O O . ALA A 1 209 ? 7.366 -6.757 -17.958 1.00 83.81 209 ALA A O 1
ATOM 1661 N N . THR A 1 210 ? 8.583 -7.664 -16.305 1.00 80.25 210 THR A N 1
ATOM 1662 C CA . THR A 1 210 ? 7.983 -8.999 -16.374 1.00 80.25 210 THR A CA 1
ATOM 1663 C C . THR A 1 210 ? 7.088 -9.260 -15.170 1.00 80.25 210 THR A C 1
ATOM 1665 O O . THR A 1 210 ? 7.383 -8.851 -14.046 1.00 80.25 210 THR A O 1
ATOM 1668 N N . GLU A 1 211 ? 5.979 -9.954 -15.413 1.00 81.69 211 GLU A N 1
ATOM 1669 C CA . GLU A 1 211 ? 5.072 -10.394 -14.359 1.00 81.69 211 GLU A CA 1
ATOM 1670 C C . GLU A 1 211 ? 5.631 -11.656 -13.690 1.00 81.69 211 GLU A C 1
ATOM 1672 O O . GLU A 1 211 ? 5.988 -12.625 -14.361 1.00 81.69 211 GLU A O 1
ATOM 1677 N N . LYS A 1 212 ? 5.727 -11.638 -12.358 1.00 76.75 212 LYS A N 1
ATOM 1678 C CA . LYS A 1 212 ? 6.302 -12.737 -11.566 1.00 76.75 212 LYS A CA 1
ATOM 1679 C C . LYS A 1 212 ? 5.235 -13.705 -11.050 1.00 76.75 212 LYS A C 1
ATOM 1681 O O . LYS A 1 212 ? 5.562 -14.817 -10.637 1.00 76.75 212 LYS A O 1
ATOM 1686 N N . HIS A 1 213 ? 3.967 -13.304 -11.027 1.00 76.38 213 HIS A N 1
ATOM 1687 C CA . HIS A 1 213 ? 2.884 -14.131 -10.508 1.00 76.38 213 HIS A CA 1
ATOM 1688 C C . HIS A 1 213 ? 2.375 -15.137 -11.544 1.00 76.38 213 HIS A C 1
ATOM 1690 O O . HIS A 1 213 ? 2.052 -14.772 -12.668 1.00 76.38 213 HIS A O 1
ATOM 1696 N N . VAL A 1 214 ? 2.206 -16.397 -11.126 1.00 81.62 214 VAL A N 1
ATOM 1697 C CA . VAL A 1 214 ? 1.842 -17.522 -12.010 1.00 81.62 214 VAL A CA 1
ATOM 1698 C C . VAL A 1 214 ? 0.549 -17.273 -12.798 1.00 81.62 214 VAL A C 1
ATOM 1700 O O . VAL A 1 214 ? 0.535 -17.435 -14.013 1.00 81.62 214 VAL A O 1
ATOM 1703 N N . LEU A 1 215 ? -0.538 -16.880 -12.122 1.00 83.81 215 LEU A N 1
ATOM 1704 C CA . LEU A 1 215 ? -1.838 -16.674 -12.774 1.00 83.81 215 LEU A CA 1
ATOM 1705 C C . LEU A 1 215 ? -1.843 -15.430 -13.690 1.00 83.81 215 LEU A C 1
ATOM 1707 O O . LEU A 1 215 ? -2.210 -15.574 -14.855 1.00 83.81 215 LEU A O 1
ATOM 1711 N N . PRO A 1 216 ? -1.426 -14.238 -13.221 1.00 84.12 216 PRO A N 1
ATOM 1712 C CA . PRO A 1 216 ? -1.172 -13.083 -14.079 1.00 84.12 216 PRO A CA 1
ATOM 1713 C C . PRO A 1 216 ? -0.312 -13.386 -15.312 1.00 84.12 216 PRO A C 1
ATOM 1715 O O . PRO A 1 216 ? -0.755 -13.116 -16.424 1.00 84.12 216 PRO A O 1
ATOM 1718 N N . ALA A 1 217 ? 0.858 -14.008 -15.139 1.00 86.19 217 ALA A N 1
ATOM 1719 C CA . ALA A 1 217 ? 1.760 -14.344 -16.239 1.00 86.19 217 ALA A CA 1
ATOM 1720 C C . ALA A 1 217 ? 1.085 -15.265 -17.266 1.00 86.19 217 ALA A C 1
ATOM 1722 O O . ALA A 1 217 ? 1.074 -14.953 -18.452 1.00 86.19 217 ALA A O 1
ATOM 1723 N N . PHE A 1 218 ? 0.408 -16.324 -16.809 1.00 87.94 218 PHE A N 1
ATOM 1724 C CA . PHE A 1 218 ? -0.344 -17.227 -17.684 1.00 87.94 218 PHE A CA 1
ATOM 1725 C C . PHE A 1 218 ? -1.415 -16.503 -18.516 1.00 87.94 218 PHE A C 1
ATOM 1727 O O . PHE A 1 218 ? -1.579 -16.781 -19.703 1.00 87.94 218 PHE A O 1
ATOM 1734 N N . LEU A 1 219 ? -2.158 -15.569 -17.912 1.00 90.12 219 LEU A N 1
ATOM 1735 C CA . LEU A 1 219 ? -3.187 -14.811 -18.628 1.00 90.12 219 LEU A CA 1
ATOM 1736 C C . LEU A 1 219 ? -2.588 -13.823 -19.633 1.00 90.12 219 LEU A C 1
ATOM 1738 O O . LEU A 1 219 ? -3.167 -13.621 -20.702 1.00 90.12 219 LEU A O 1
ATOM 1742 N N . ILE A 1 220 ? -1.447 -13.214 -19.312 1.00 89.44 220 ILE A N 1
ATOM 1743 C CA . ILE A 1 220 ? -0.720 -12.334 -20.231 1.00 89.44 220 ILE A CA 1
ATOM 1744 C C . ILE A 1 220 ? -0.212 -13.139 -21.427 1.00 89.44 220 ILE A C 1
ATOM 1746 O O . ILE A 1 220 ? -0.441 -12.724 -22.560 1.00 89.44 220 ILE A O 1
ATOM 1750 N N . ASP A 1 221 ? 0.374 -14.313 -21.195 1.00 89.62 221 ASP A N 1
ATOM 1751 C CA . ASP A 1 221 ? 0.846 -15.208 -22.258 1.00 89.62 221 ASP A CA 1
ATOM 1752 C C . ASP A 1 221 ? -0.305 -15.675 -23.161 1.00 89.62 221 ASP A C 1
ATOM 1754 O O . ASP A 1 221 ? -0.164 -15.731 -24.382 1.00 89.62 221 ASP A O 1
ATOM 1758 N N . LEU A 1 222 ? -1.472 -15.963 -22.574 1.00 92.56 222 LEU A N 1
ATOM 1759 C CA . LEU A 1 222 ? -2.660 -16.390 -23.313 1.00 92.56 222 LEU A CA 1
ATOM 1760 C C . LEU A 1 222 ? -3.273 -15.266 -24.163 1.00 92.56 222 LEU A C 1
ATOM 1762 O O . LEU A 1 222 ? -3.758 -15.517 -25.265 1.00 92.56 222 LEU A O 1
ATOM 1766 N N . THR A 1 223 ? -3.309 -14.040 -23.640 1.00 91.62 223 THR A N 1
ATOM 1767 C CA . THR A 1 223 ? -3.977 -12.898 -24.293 1.00 91.62 223 THR A CA 1
ATOM 1768 C C . THR A 1 223 ? -3.038 -12.037 -25.136 1.00 91.62 223 THR A C 1
ATOM 1770 O O . THR A 1 223 ? -3.507 -11.232 -25.939 1.00 91.62 223 THR A O 1
ATOM 1773 N N . GLY A 1 224 ? -1.725 -12.182 -24.958 1.00 88.56 224 GLY A N 1
ATOM 1774 C CA . GLY A 1 224 ? -0.697 -11.355 -25.587 1.00 88.56 224 GLY A CA 1
ATOM 1775 C C . GLY A 1 224 ? -0.628 -9.920 -25.052 1.00 88.56 224 GLY A C 1
ATOM 1776 O O . GLY A 1 224 ? 0.028 -9.080 -25.667 1.00 88.56 224 GLY A O 1
ATOM 1777 N N . THR A 1 225 ? -1.316 -9.592 -23.950 1.00 91.06 225 THR A N 1
ATOM 1778 C CA . THR A 1 225 ? -1.352 -8.226 -23.406 1.00 91.06 225 THR A CA 1
ATOM 1779 C C . THR A 1 225 ? -1.465 -8.184 -21.883 1.00 91.06 225 THR A C 1
ATOM 1781 O O . THR A 1 225 ? -2.244 -8.911 -21.271 1.00 91.06 225 THR A O 1
ATOM 1784 N N . SER A 1 226 ? -0.751 -7.243 -21.258 1.00 91.62 226 SER A N 1
ATOM 1785 C CA . SER A 1 226 ? -0.886 -6.925 -19.831 1.00 91.62 226 SER A CA 1
ATOM 1786 C C . SER A 1 226 ? -2.229 -6.273 -19.476 1.00 91.62 226 SER A C 1
ATOM 1788 O O . SER A 1 226 ? -2.580 -6.196 -18.299 1.00 91.62 226 SER A O 1
ATOM 1790 N N . ALA A 1 227 ? -3.035 -5.860 -20.465 1.00 93.44 227 ALA A N 1
ATOM 1791 C CA . ALA A 1 227 ? -4.361 -5.280 -20.235 1.00 93.44 227 ALA A CA 1
ATOM 1792 C C . ALA A 1 227 ? -5.335 -6.255 -19.546 1.00 93.44 227 ALA A C 1
ATOM 1794 O O . ALA A 1 227 ? -6.275 -5.813 -18.885 1.00 93.44 227 ALA A O 1
ATOM 1795 N N . VAL A 1 228 ? -5.094 -7.571 -19.639 1.00 93.38 228 VAL A N 1
ATOM 1796 C CA . VAL A 1 228 ? -5.875 -8.611 -18.942 1.00 93.38 228 VAL A CA 1
ATOM 1797 C C . VAL A 1 228 ? -5.840 -8.466 -17.412 1.00 93.38 228 VAL A C 1
ATOM 1799 O O . VAL A 1 228 ? -6.738 -8.946 -16.719 1.00 93.38 228 VAL A O 1
ATOM 1802 N N . MET A 1 229 ? -4.857 -7.737 -16.873 1.00 93.25 229 MET A N 1
ATOM 1803 C CA . MET A 1 229 ? -4.739 -7.475 -15.438 1.00 93.25 229 MET A CA 1
ATOM 1804 C C . MET A 1 229 ? -5.891 -6.641 -14.883 1.00 93.25 229 MET A C 1
ATOM 1806 O O . MET A 1 229 ? -6.299 -6.861 -13.744 1.00 93.25 229 MET A O 1
ATOM 1810 N N . PHE A 1 230 ? -6.466 -5.732 -15.676 1.00 95.56 230 PHE A N 1
ATOM 1811 C CA . PHE A 1 230 ? -7.603 -4.920 -15.241 1.00 95.56 230 PHE A CA 1
ATOM 1812 C C . PHE A 1 230 ? -8.854 -5.759 -14.948 1.00 95.56 230 PHE A C 1
ATOM 1814 O O . PHE A 1 230 ? -9.310 -5.726 -13.803 1.00 95.56 230 PHE A O 1
ATOM 1821 N N . PRO A 1 231 ? -9.418 -6.537 -15.899 1.00 95.94 231 PRO A N 1
ATOM 1822 C CA . PRO A 1 231 ? -10.588 -7.359 -15.609 1.00 95.94 231 PRO A CA 1
ATOM 1823 C C . PRO A 1 231 ? -10.302 -8.401 -14.523 1.00 95.94 231 PRO A C 1
ATOM 1825 O O . PRO A 1 231 ? -11.161 -8.613 -13.670 1.00 95.94 231 PRO A O 1
ATOM 1828 N N . LEU A 1 232 ? -9.096 -8.987 -14.484 1.00 94.31 232 LEU A N 1
ATOM 1829 C CA . LEU A 1 232 ? -8.698 -9.900 -13.410 1.00 94.31 232 LEU A CA 1
ATOM 1830 C C . LEU A 1 232 ? -8.810 -9.228 -12.035 1.00 94.31 232 LEU A C 1
ATOM 1832 O O . LEU A 1 232 ? -9.506 -9.734 -11.154 1.00 94.31 232 LEU A O 1
ATOM 1836 N N . LYS A 1 233 ? -8.140 -8.084 -11.847 1.00 95.00 233 LYS A N 1
ATOM 1837 C CA . LYS A 1 233 ? -8.118 -7.370 -10.565 1.00 95.00 233 LYS A CA 1
ATOM 1838 C C . LYS A 1 233 ? -9.500 -6.863 -10.180 1.00 95.00 233 LYS A C 1
ATOM 1840 O O . LYS A 1 233 ? -9.871 -7.023 -9.024 1.00 95.00 233 LYS A O 1
ATOM 1845 N N . ILE A 1 234 ? -10.279 -6.340 -11.131 1.00 96.44 234 ILE A N 1
ATOM 1846 C CA . ILE A 1 234 ? -11.662 -5.889 -10.907 1.00 96.44 234 ILE A CA 1
ATOM 1847 C C . ILE A 1 234 ? -12.530 -7.038 -10.393 1.00 96.44 234 ILE A C 1
ATOM 1849 O O . ILE A 1 234 ? -13.183 -6.892 -9.363 1.00 96.44 234 ILE A O 1
ATOM 1853 N N . VAL A 1 235 ? -12.535 -8.186 -11.076 1.00 96.44 235 VAL A N 1
ATOM 1854 C CA . VAL A 1 235 ? -13.372 -9.329 -10.681 1.00 96.44 235 VAL A CA 1
ATOM 1855 C C . VAL A 1 235 ? -12.959 -9.848 -9.308 1.00 96.44 235 VAL A C 1
ATOM 1857 O O . VAL A 1 235 ? -13.814 -10.027 -8.442 1.00 96.44 235 VAL A O 1
ATOM 1860 N N . VAL A 1 236 ? -11.657 -10.045 -9.085 1.00 95.62 236 VAL A N 1
ATOM 1861 C CA . VAL A 1 236 ? -11.142 -10.569 -7.815 1.00 95.62 236 VAL A CA 1
ATOM 1862 C C . VAL A 1 236 ? -11.437 -9.609 -6.665 1.00 95.62 236 VAL A C 1
ATOM 1864 O O . VAL A 1 236 ? -11.977 -10.041 -5.649 1.00 95.62 236 VAL A O 1
ATOM 1867 N N . VAL A 1 237 ? -11.136 -8.313 -6.806 1.00 97.00 237 VAL A N 1
ATOM 1868 C CA . VAL A 1 237 ? -11.329 -7.351 -5.712 1.00 97.00 237 VAL A CA 1
ATOM 1869 C C . VAL A 1 237 ? -12.809 -7.144 -5.399 1.00 97.00 237 VAL A C 1
ATOM 1871 O O . VAL A 1 237 ? -13.171 -7.093 -4.228 1.00 97.00 237 VAL A O 1
ATOM 1874 N N . LEU A 1 238 ? -13.685 -7.091 -6.410 1.00 96.88 238 LEU A N 1
ATOM 1875 C CA . LEU A 1 238 ? -15.127 -6.965 -6.189 1.00 96.88 238 LEU A CA 1
ATOM 1876 C C . LEU A 1 238 ? -15.704 -8.205 -5.510 1.00 96.88 238 LEU A C 1
ATOM 1878 O O . LEU A 1 238 ? -16.508 -8.064 -4.592 1.00 96.88 238 LEU A O 1
ATOM 1882 N N . LEU A 1 239 ? -15.273 -9.403 -5.917 1.00 96.62 239 LEU A N 1
ATOM 1883 C CA . LEU A 1 239 ? -15.690 -10.652 -5.284 1.00 96.62 239 LEU A CA 1
ATOM 1884 C C . LEU A 1 239 ? -15.237 -10.708 -3.825 1.00 96.62 239 LEU A C 1
ATOM 1886 O O . LEU A 1 239 ? -16.039 -11.026 -2.954 1.00 96.62 239 LEU A O 1
ATOM 1890 N N . VAL A 1 240 ? -13.977 -10.363 -3.547 1.00 96.38 240 VAL A N 1
ATOM 1891 C CA . VAL A 1 240 ? -13.438 -10.354 -2.181 1.00 96.38 240 VAL A CA 1
ATOM 1892 C C . VAL A 1 240 ? -14.155 -9.316 -1.317 1.00 96.38 240 VAL A C 1
ATOM 1894 O O . VAL A 1 240 ? -14.562 -9.643 -0.208 1.00 96.38 240 VAL A O 1
ATOM 1897 N N . LEU A 1 241 ? -14.363 -8.093 -1.811 1.00 96.12 241 LEU A N 1
ATOM 1898 C CA . LEU A 1 241 ? -15.078 -7.051 -1.067 1.00 96.12 241 LEU A CA 1
ATOM 1899 C C . LEU A 1 241 ? -16.538 -7.432 -0.805 1.00 96.12 241 LEU A C 1
ATOM 1901 O O . LEU A 1 241 ? -17.022 -7.228 0.304 1.00 96.12 241 LEU A O 1
ATOM 1905 N N . TRP A 1 242 ? -17.219 -8.028 -1.786 1.00 95.81 242 TRP A N 1
ATOM 1906 C CA . TRP A 1 242 ? -18.573 -8.551 -1.607 1.00 95.81 242 TRP A CA 1
ATOM 1907 C C . TRP A 1 242 ? -18.622 -9.652 -0.542 1.00 95.81 242 TRP A C 1
ATOM 1909 O O . TRP A 1 242 ? -19.521 -9.664 0.296 1.00 95.81 242 TRP A O 1
ATOM 1919 N N . LEU A 1 243 ? -17.635 -10.550 -0.539 1.00 95.69 243 LEU A N 1
ATOM 1920 C CA . LEU A 1 243 ? -17.529 -11.641 0.426 1.00 95.69 243 LEU A CA 1
ATOM 1921 C C . LEU A 1 243 ? -17.283 -11.092 1.841 1.00 95.69 243 LEU A C 1
ATOM 1923 O O . LEU A 1 243 ? -17.969 -11.488 2.777 1.00 95.69 243 LEU A O 1
ATOM 1927 N N . VAL A 1 244 ? -16.379 -10.119 1.992 1.00 94.38 244 VAL A N 1
ATOM 1928 C CA . VAL A 1 244 ? -16.132 -9.424 3.267 1.00 94.38 244 VAL A CA 1
ATOM 1929 C C . VAL A 1 244 ? -17.385 -8.704 3.765 1.00 94.38 244 VAL A C 1
ATOM 1931 O O . VAL A 1 244 ? -17.705 -8.794 4.947 1.00 94.38 244 VAL A O 1
ATOM 1934 N N . ASP A 1 245 ? -18.106 -8.002 2.891 1.00 92.38 245 ASP A N 1
ATOM 1935 C CA . ASP A 1 245 ? -19.337 -7.305 3.276 1.00 92.38 245 ASP A CA 1
ATOM 1936 C C . ASP A 1 245 ? -20.461 -8.274 3.673 1.00 92.38 245 ASP A C 1
ATOM 1938 O O . ASP A 1 245 ? -21.225 -7.984 4.588 1.00 92.38 245 ASP A O 1
ATOM 1942 N N . SER A 1 246 ? -20.512 -9.448 3.037 1.00 91.00 246 SER A N 1
ATOM 1943 C CA . SER A 1 246 ? -21.519 -10.481 3.306 1.00 91.00 246 SER A CA 1
ATOM 1944 C C . SER A 1 246 ? -21.228 -11.318 4.555 1.00 91.00 246 SER A C 1
ATOM 1946 O O . SER A 1 246 ? -22.167 -11.817 5.165 1.00 91.00 246 SER A O 1
ATOM 1948 N N . ILE A 1 247 ? -19.953 -11.516 4.913 1.00 91.50 247 ILE A N 1
ATOM 1949 C CA . ILE A 1 247 ? -19.562 -12.275 6.113 1.00 91.50 247 ILE A CA 1
ATOM 1950 C C . ILE A 1 247 ? -19.648 -11.401 7.361 1.00 91.50 247 ILE A C 1
ATOM 1952 O O . ILE A 1 247 ? -20.224 -11.823 8.354 1.00 91.50 247 ILE A O 1
ATOM 1956 N N . PHE A 1 248 ? -19.078 -10.196 7.317 1.00 89.81 248 PHE A N 1
ATOM 1957 C CA . PHE A 1 248 ? -18.949 -9.344 8.497 1.00 89.81 248 PHE A CA 1
ATOM 1958 C C . PHE A 1 248 ? -20.092 -8.329 8.551 1.00 89.81 248 PHE A C 1
ATOM 1960 O O . PHE A 1 248 ? -19.919 -7.146 8.211 1.00 89.81 248 PHE A O 1
ATOM 1967 N N . THR A 1 249 ? -21.274 -8.822 8.923 1.00 84.56 249 THR A N 1
ATOM 1968 C CA . THR A 1 249 ? -22.510 -8.033 9.033 1.00 84.56 249 THR A CA 1
ATOM 1969 C C . THR A 1 249 ? -22.806 -7.562 10.452 1.00 84.56 249 THR A C 1
ATOM 1971 O O . THR A 1 249 ? -23.527 -6.581 10.619 1.00 84.56 249 THR A O 1
ATOM 1974 N N . GLU A 1 250 ? -22.279 -8.252 11.462 1.00 84.25 250 GLU A N 1
ATOM 1975 C CA . GLU A 1 250 ? -22.549 -7.968 12.873 1.00 84.25 250 GLU A CA 1
ATOM 1976 C C . GLU A 1 250 ? -21.565 -6.935 13.447 1.00 84.25 250 GLU A C 1
ATOM 1978 O O . GLU A 1 250 ? -20.452 -6.761 12.948 1.00 84.25 250 GLU A O 1
ATOM 1983 N N . GLU A 1 251 ? -21.966 -6.217 14.501 1.00 76.62 251 GLU A N 1
ATOM 1984 C CA . GLU A 1 251 ? -21.098 -5.212 15.138 1.00 76.62 251 GLU A CA 1
ATOM 1985 C C . GLU A 1 251 ? -19.894 -5.847 15.850 1.00 76.62 251 GLU A C 1
ATOM 1987 O O . GLU A 1 251 ? -18.805 -5.266 15.849 1.00 76.62 251 GLU A O 1
ATOM 1992 N N . GLU A 1 252 ? -20.060 -7.058 16.393 1.00 79.06 252 GLU A N 1
ATOM 1993 C CA . GLU A 1 252 ? -18.998 -7.823 17.067 1.00 79.06 252 GLU A CA 1
ATOM 1994 C C . GLU A 1 252 ? -17.832 -8.162 16.122 1.00 79.06 252 GLU A C 1
ATOM 1996 O O . GLU A 1 252 ? -16.681 -8.266 16.545 1.00 79.06 252 GLU A O 1
ATOM 2001 N N . ASP A 1 253 ? -18.108 -8.233 14.820 1.00 84.25 253 ASP A N 1
ATOM 2002 C CA . ASP A 1 253 ? -17.133 -8.518 13.771 1.00 84.25 253 ASP A CA 1
ATOM 2003 C C . ASP A 1 253 ? -16.348 -7.285 13.296 1.00 84.25 253 ASP A C 1
ATOM 2005 O O . ASP A 1 253 ? -15.447 -7.401 12.459 1.00 84.25 253 ASP A O 1
ATOM 2009 N N . SER A 1 254 ? -16.683 -6.087 13.780 1.00 85.25 254 SER A N 1
ATOM 2010 C CA . SER A 1 254 ? -16.161 -4.824 13.242 1.00 85.25 254 SER A CA 1
ATOM 2011 C C . SER A 1 254 ? -14.632 -4.719 13.290 1.00 85.25 254 SER A C 1
ATOM 2013 O O . SER A 1 254 ? -14.020 -4.287 12.307 1.00 85.25 254 SER A O 1
ATOM 2015 N N . GLU A 1 255 ? -14.009 -5.185 14.374 1.00 87.50 255 GLU A N 1
ATOM 2016 C CA . GLU A 1 255 ? -12.551 -5.211 14.526 1.00 87.50 255 GLU A CA 1
ATOM 2017 C C . GLU A 1 255 ? -11.886 -6.157 13.521 1.00 87.50 255 GLU A C 1
ATOM 2019 O O . GLU A 1 255 ? -10.906 -5.807 12.853 1.00 87.50 255 GLU A O 1
ATOM 2024 N N . LEU A 1 256 ? -12.446 -7.359 13.366 1.00 87.88 256 LEU A N 1
ATOM 2025 C CA . LEU A 1 256 ? -11.943 -8.352 12.424 1.00 87.88 256 LEU A CA 1
ATOM 2026 C C . LEU A 1 256 ? -12.133 -7.875 10.979 1.00 87.88 256 LEU A C 1
ATOM 2028 O O . LEU A 1 256 ? -11.212 -7.989 10.167 1.00 87.88 256 LEU A O 1
ATOM 2032 N N . LYS A 1 257 ? -13.276 -7.250 10.674 1.00 92.69 257 LYS A N 1
ATOM 2033 C CA . LYS A 1 257 ? -13.554 -6.615 9.382 1.00 92.69 257 LYS A CA 1
ATOM 2034 C C . LYS A 1 257 ? -12.501 -5.557 9.062 1.00 92.69 257 LYS A C 1
ATOM 2036 O O . LYS A 1 257 ? -11.971 -5.558 7.954 1.00 92.69 257 LYS A O 1
ATOM 2041 N N . ALA A 1 258 ? -12.147 -4.685 10.007 1.00 92.31 258 ALA A N 1
ATOM 2042 C CA . ALA A 1 258 ? -11.121 -3.663 9.797 1.00 92.31 258 ALA A CA 1
ATOM 2043 C C . ALA A 1 258 ? -9.740 -4.271 9.498 1.00 92.31 258 ALA A C 1
ATOM 2045 O O . ALA A 1 258 ? -9.063 -3.829 8.569 1.00 92.31 258 ALA A O 1
ATOM 2046 N N . LEU A 1 259 ? -9.343 -5.321 10.222 1.00 91.44 259 LEU A N 1
ATOM 2047 C CA . LEU A 1 259 ? -8.085 -6.035 9.977 1.00 91.44 259 LEU A CA 1
ATOM 2048 C C . LEU A 1 259 ? -8.051 -6.714 8.604 1.00 91.44 259 LEU A C 1
ATOM 2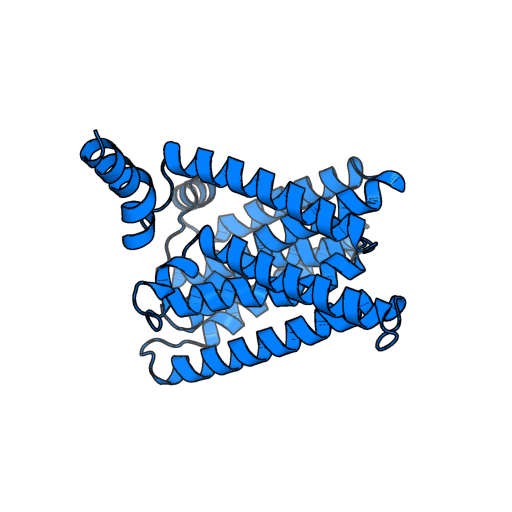050 O O . LEU A 1 259 ? -7.043 -6.638 7.900 1.00 91.44 259 LEU A O 1
ATOM 2054 N N . VAL A 1 260 ? -9.154 -7.345 8.197 1.00 93.31 260 VAL A N 1
ATOM 2055 C CA . VAL A 1 260 ? -9.283 -7.960 6.869 1.00 93.31 260 VAL A CA 1
ATOM 2056 C C . VAL A 1 260 ? -9.217 -6.892 5.776 1.00 93.31 260 VAL A C 1
ATOM 2058 O O . VAL A 1 260 ? -8.492 -7.062 4.796 1.00 93.31 260 VAL A O 1
ATOM 2061 N N . LEU A 1 261 ? -9.898 -5.758 5.954 1.00 95.94 261 LEU A N 1
ATOM 2062 C CA . LEU A 1 261 ? -9.844 -4.638 5.011 1.00 95.94 261 LEU A CA 1
ATOM 2063 C C . LEU A 1 261 ? -8.443 -4.035 4.906 1.00 95.94 261 LEU A C 1
ATOM 2065 O O . LEU A 1 261 ? -7.988 -3.760 3.797 1.00 95.94 261 LEU A O 1
ATOM 2069 N N . LEU A 1 262 ? -7.731 -3.894 6.027 1.00 95.94 262 LEU A N 1
ATOM 2070 C CA . LEU A 1 262 ? -6.328 -3.489 6.035 1.00 95.94 262 LEU A CA 1
ATOM 2071 C C . LEU A 1 262 ? -5.466 -4.476 5.243 1.00 95.94 262 LEU A C 1
ATOM 2073 O O . LEU A 1 262 ? -4.671 -4.050 4.409 1.00 95.94 262 LEU A O 1
ATOM 2077 N N . ALA A 1 263 ? -5.635 -5.783 5.454 1.00 94.31 263 ALA A N 1
ATOM 2078 C CA . ALA A 1 263 ? -4.877 -6.797 4.728 1.00 94.31 263 ALA A CA 1
ATOM 2079 C C . ALA A 1 263 ? -5.117 -6.709 3.211 1.00 94.31 263 ALA A C 1
ATOM 2081 O O . ALA A 1 263 ? -4.160 -6.673 2.438 1.00 94.31 263 ALA A O 1
ATOM 2082 N N . ILE A 1 264 ? -6.375 -6.599 2.772 1.00 96.75 264 ILE A N 1
ATOM 2083 C CA . ILE A 1 264 ? -6.721 -6.484 1.345 1.00 96.75 264 ILE A CA 1
ATOM 2084 C C . ILE A 1 264 ? -6.186 -5.173 0.751 1.00 96.75 264 ILE A C 1
ATOM 2086 O O . ILE A 1 264 ? -5.706 -5.168 -0.387 1.00 96.75 264 ILE A O 1
ATOM 2090 N N . LEU A 1 265 ? -6.231 -4.076 1.516 1.00 98.06 265 LEU A N 1
ATOM 2091 C CA . LEU A 1 265 ? -5.666 -2.790 1.118 1.00 98.06 265 LEU A CA 1
ATOM 2092 C C . LEU A 1 265 ? -4.156 -2.894 0.899 1.00 98.06 265 LEU A C 1
ATOM 2094 O O . LEU A 1 265 ? -3.678 -2.481 -0.156 1.00 98.06 265 LEU A O 1
ATOM 2098 N N . VAL A 1 266 ? -3.422 -3.467 1.860 1.00 96.31 266 VAL A N 1
ATOM 2099 C CA . VAL A 1 266 ? -1.964 -3.666 1.793 1.00 96.31 266 VAL A CA 1
ATOM 2100 C C . VAL A 1 266 ? -1.589 -4.554 0.606 1.00 96.31 266 VAL A C 1
ATOM 2102 O O . VAL A 1 266 ? -0.657 -4.219 -0.121 1.00 96.31 266 VAL A O 1
ATOM 2105 N N . LEU A 1 267 ? -2.338 -5.636 0.363 1.00 94.38 267 LEU A N 1
ATOM 2106 C CA . LEU A 1 267 ? -2.103 -6.558 -0.756 1.00 94.38 267 LEU A CA 1
ATOM 2107 C C . LEU A 1 267 ? -2.220 -5.895 -2.134 1.00 94.38 267 LEU A C 1
ATOM 2109 O O . LEU A 1 267 ? -1.559 -6.344 -3.064 1.00 94.38 267 LEU A O 1
ATOM 2113 N N . GLY A 1 268 ? -3.052 -4.861 -2.282 1.00 96.38 268 GLY A N 1
ATOM 2114 C CA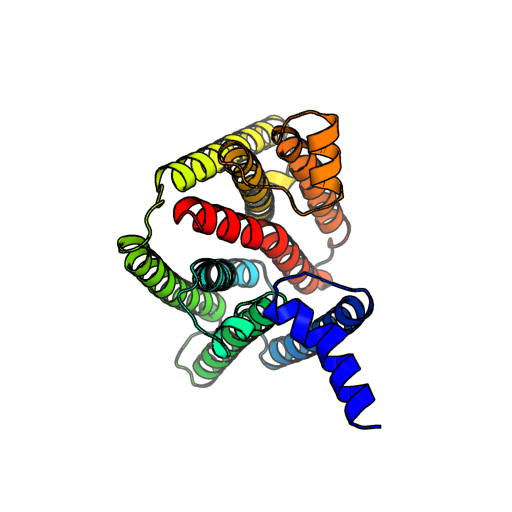 . GLY A 1 268 ? -3.128 -4.076 -3.519 1.00 96.38 268 GLY A CA 1
ATOM 2115 C C . GLY A 1 268 ? -2.130 -2.918 -3.541 1.00 96.38 268 GLY A C 1
ATOM 2116 O O . GLY A 1 268 ? -1.401 -2.725 -4.506 1.00 96.38 268 GLY A O 1
ATOM 2117 N N . LEU A 1 269 ? -2.061 -2.152 -2.452 1.00 97.94 269 LEU A N 1
ATOM 2118 C CA . LEU A 1 269 ? -1.339 -0.883 -2.417 1.00 97.94 269 LEU A CA 1
ATOM 2119 C C . LEU A 1 269 ? 0.184 -1.053 -2.345 1.00 97.94 269 LEU A C 1
ATOM 2121 O O . LEU A 1 269 ? 0.905 -0.280 -2.970 1.00 97.94 269 LEU A O 1
ATOM 2125 N N . ALA A 1 270 ? 0.684 -2.042 -1.598 1.00 96.06 270 ALA A N 1
ATOM 2126 C CA . ALA A 1 270 ? 2.121 -2.266 -1.456 1.00 96.06 270 ALA A CA 1
ATOM 2127 C C . ALA A 1 270 ? 2.818 -2.621 -2.788 1.00 96.06 270 ALA A C 1
ATOM 2129 O O . ALA A 1 270 ? 3.798 -1.953 -3.133 1.00 96.06 270 ALA A O 1
ATOM 2130 N N . PRO A 1 271 ? 2.346 -3.615 -3.573 1.00 94.69 271 PRO A N 1
ATOM 2131 C CA . PRO A 1 271 ? 2.953 -3.897 -4.873 1.00 94.69 271 PRO A CA 1
ATOM 2132 C C . PRO A 1 271 ? 2.767 -2.735 -5.856 1.00 94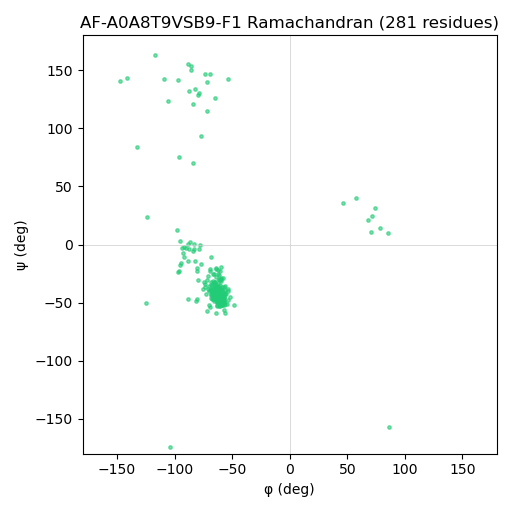.69 271 PRO A C 1
ATOM 2134 O O . PRO A 1 271 ? 3.738 -2.363 -6.512 1.00 94.69 271 PRO A O 1
ATOM 2137 N N . ALA A 1 272 ? 1.603 -2.073 -5.870 1.00 96.94 272 ALA A N 1
ATOM 2138 C CA . ALA A 1 272 ? 1.356 -0.915 -6.729 1.00 96.94 272 ALA A CA 1
ATOM 2139 C C . ALA A 1 272 ? 2.368 0.218 -6.503 1.00 96.94 272 ALA A C 1
ATOM 2141 O O . ALA A 1 272 ? 2.957 0.744 -7.452 1.00 96.94 272 ALA A O 1
ATOM 2142 N N . LEU A 1 273 ? 2.599 0.582 -5.236 1.00 97.81 273 LEU A N 1
ATOM 2143 C CA . LEU A 1 273 ? 3.546 1.628 -4.860 1.00 97.81 273 LEU A CA 1
ATOM 2144 C C . LEU A 1 273 ? 4.980 1.227 -5.187 1.00 97.81 273 LEU A C 1
ATOM 2146 O O . LEU A 1 273 ? 5.700 2.022 -5.788 1.00 97.81 273 LEU A O 1
ATOM 2150 N N . ARG A 1 274 ? 5.388 0.001 -4.840 1.00 95.75 274 ARG A N 1
ATOM 2151 C CA . ARG A 1 274 ? 6.734 -0.492 -5.151 1.00 95.75 274 ARG A CA 1
ATOM 2152 C C . ARG A 1 274 ? 6.980 -0.473 -6.658 1.00 95.75 274 ARG A C 1
ATOM 2154 O O . ARG A 1 274 ? 7.967 0.114 -7.081 1.00 95.75 274 ARG A O 1
ATOM 2161 N N . ASN A 1 275 ? 6.087 -1.065 -7.454 1.00 95.44 275 ASN A N 1
ATOM 2162 C CA . ASN A 1 275 ? 6.215 -1.135 -8.911 1.00 95.44 275 ASN A CA 1
ATOM 2163 C C . ASN A 1 275 ? 6.299 0.264 -9.523 1.00 95.44 275 ASN A C 1
ATOM 2165 O O . ASN A 1 275 ? 7.190 0.538 -10.320 1.00 95.44 275 ASN A O 1
ATOM 2169 N N . THR A 1 276 ? 5.416 1.171 -9.106 1.00 97.19 276 THR A N 1
ATOM 2170 C CA . THR A 1 276 ? 5.386 2.548 -9.614 1.00 97.19 276 THR A CA 1
ATOM 2171 C C . THR A 1 276 ? 6.681 3.296 -9.304 1.00 97.19 276 THR A C 1
ATOM 2173 O O . THR A 1 276 ? 7.274 3.896 -10.202 1.00 97.19 276 THR A O 1
ATOM 2176 N N . LEU A 1 277 ? 7.146 3.245 -8.052 1.00 96.81 277 LEU A N 1
ATOM 2177 C CA . LEU A 1 277 ? 8.378 3.907 -7.618 1.00 96.81 277 LEU A CA 1
ATOM 2178 C C . LEU A 1 277 ? 9.609 3.304 -8.304 1.00 96.81 277 LEU A C 1
ATOM 2180 O O . LEU A 1 277 ? 10.427 4.041 -8.844 1.00 96.81 277 LEU A O 1
ATOM 2184 N N . ARG A 1 278 ? 9.698 1.972 -8.349 1.00 94.75 278 ARG A N 1
ATOM 2185 C CA . ARG A 1 278 ? 10.771 1.226 -9.011 1.00 94.75 278 ARG A CA 1
ATOM 2186 C C . ARG A 1 278 ? 10.887 1.591 -10.495 1.00 94.75 278 ARG A C 1
ATOM 2188 O O . ARG A 1 278 ? 11.949 2.014 -10.940 1.00 94.75 278 ARG A O 1
ATOM 2195 N N . LEU A 1 279 ? 9.777 1.523 -11.236 1.00 94.88 279 LEU A N 1
ATOM 2196 C CA . LEU A 1 279 ? 9.732 1.899 -12.655 1.00 94.88 279 LEU A CA 1
ATOM 2197 C C . LEU A 1 279 ? 10.095 3.372 -12.872 1.00 94.88 279 LEU A C 1
ATOM 2199 O O . LEU A 1 279 ? 10.781 3.709 -13.831 1.00 94.88 279 LEU A O 1
ATOM 2203 N N . THR A 1 280 ? 9.651 4.248 -11.971 1.00 95.69 280 THR A N 1
ATOM 2204 C CA . THR A 1 280 ? 9.953 5.683 -12.037 1.00 95.69 280 THR A CA 1
ATOM 2205 C C . THR A 1 280 ? 11.432 5.969 -11.829 1.00 95.69 280 THR A C 1
ATOM 2207 O O . THR A 1 280 ? 11.964 6.864 -12.476 1.00 95.69 280 THR A O 1
ATOM 2210 N N . LEU A 1 281 ? 12.101 5.221 -10.953 1.00 94.81 281 LEU A N 1
ATOM 2211 C CA . LEU A 1 281 ? 13.539 5.343 -10.716 1.00 94.81 281 LEU A CA 1
ATOM 2212 C C . LEU A 1 281 ? 14.387 4.572 -11.741 1.00 94.81 281 LEU A C 1
ATOM 2214 O O . LEU A 1 281 ? 15.582 4.832 -11.854 1.00 94.81 281 LEU A O 1
ATOM 2218 N N . GLY A 1 282 ? 13.772 3.679 -12.520 1.00 91.62 282 GLY A N 1
ATOM 2219 C CA . GLY A 1 282 ? 14.449 2.884 -13.542 1.00 91.62 282 GLY A CA 1
ATOM 2220 C C . GLY A 1 282 ? 15.319 1.763 -12.967 1.00 91.62 282 GLY A C 1
ATOM 2221 O O . GLY A 1 282 ? 16.346 1.442 -13.565 1.00 91.62 282 GLY A O 1
ATOM 2222 N N . VAL A 1 283 ? 14.919 1.206 -11.818 1.00 89.94 283 VAL A N 1
ATOM 2223 C CA . VAL A 1 283 ? 15.596 0.102 -11.102 1.00 89.94 283 VAL A CA 1
ATOM 2224 C C . VAL A 1 283 ? 14.763 -1.181 -11.147 1.00 89.94 283 VAL A C 1
ATOM 2226 O O . VAL A 1 283 ? 13.581 -1.113 -11.538 1.00 89.94 283 VAL A O 1
#

Solvent-accessible surface area (backbone atoms only — not comparable to full-atom values): 14708 Å² total; per-residue (Å²): 110,66,65,62,50,50,53,48,45,37,66,53,50,46,49,28,56,78,66,68,69,59,84,48,76,70,42,46,53,53,51,52,52,51,49,54,53,50,51,54,53,49,51,54,50,40,60,75,63,70,58,74,48,37,70,59,41,42,62,21,45,52,34,48,42,51,40,43,17,50,47,35,33,46,40,60,62,64,76,48,60,82,79,65,30,59,52,35,35,84,70,45,24,58,55,51,41,49,49,55,50,49,51,50,53,49,52,52,51,50,37,31,76,72,68,77,40,58,75,90,44,47,42,59,51,48,26,51,53,24,45,51,55,32,48,53,49,50,52,50,54,57,58,59,42,74,79,39,95,51,57,34,70,63,54,43,51,54,28,51,51,49,19,52,51,54,42,49,50,52,37,52,51,22,64,74,74,64,42,62,67,52,71,38,70,69,49,35,50,34,49,36,21,32,40,29,25,28,26,26,51,35,55,35,43,77,74,71,52,80,73,86,49,70,68,64,35,52,49,25,69,74,67,76,36,53,69,57,38,47,64,53,40,51,54,53,50,53,51,50,50,52,49,51,56,70,68,52,73,54,78,90,36,42,45,60,46,26,54,52,51,39,51,55,30,46,69,20,35,29,57,17,48,25,49,32,52,25,56,18,43,51,81

Mean predicted aligned error: 4.84 Å

Foldseek 3Di:
DVVVVVVVCCVQPVVCLVVVVDHDPVVVVVVVVVVVVLVVVLVVLCVVLVPDLFLLLLLLCVLLLLVLLLLLLCLVLVVDDPPVSSCNRPPNSVVVSVVVLSVLLVVLSVCCVVVVDPPVCSSVSSSVVSVVSSVVSVVVLVVSLVVFPQAAVVLLVQLVVQLCVVLVVVLVVCVVVVVVQCVDPLLSLLLSLQSLLLSLQQSVVVVVDADPDPVQNVVCVVVVGSNVSNVVSNVVSVVLSVVLCVPQPDPVCRSVSSVSSSVSSSVRNNNSSNSSSNVNSVD

pLDDT: mean 92.11, std 5.52, range [72.06, 98.56]

Secondary structure (DSSP, 8-state):
-HHHHHHHHIIIIIHHHHTT----HHHHHHHHHHHHHHHHHHHHHHHHTT---SHHHHHHHHHHHHHHHHHHHHHHTT-S-TTTGGGGSTTHHHHHHHHHHHHHHHHHHHHHHTTSS-GGGHHHHHHHHHHHHHHHHHHHHHHHHTT-TT--HHHHHHHHHHHHHHHHHHHHHHHHHT-GGGGSHHHHHHHHHHHHHHHHHHHHHHTT----SHHHHHHHHHHTSGGGHHHHHHHHHHHHHHHHHHH--SGGGHHHHHHHHHHHHHHHHHHHHHHHHHHHHT-

Sequence (283 aa):
MIDRILEFIDKYYIYPIVEDAGYNPVNTITWAILLVLFLFISLKILQKLDINLDRGFVYSLVPFVFIGSGLRVVEDAGVVEPPFSYALITPLIYFLVALITLFVLVAVSIAIKNGFLDRDGQNKMVFIVGCVLAGLLAAYLIFISIDLPLVRPSISFEIVVATLTITGVAFYLARWYGFKLLLDNIYLLIFGSHIFDASSTFVGFQYGATEKHVLPAFLIDLTGTSAVMFPLKIVVVLLVLWLVDSIFTEEEDSELKALVLLAILVLGLAPALRNTLRLTLGV